Protein AF-A0A1F9Q6K6-F1 (afdb_monomer)

Nearest PDB structures (foldseek):
  8rza-assembly1_A-2  TM=5.550E-01  e=4.243E-01  Pyrococcus furiosus
  2k49-assembly1_A  TM=4.338E-01  e=1.103E+00  Shewanella oneidensis MR-1
  2k8e-assembly1_A  TM=4.716E-01  e=2.163E+00  Escherichia coli K-12

Structure (mmCIF, N/CA/C/O backbone):
data_AF-A0A1F9Q6K6-F1
#
_entry.id   AF-A0A1F9Q6K6-F1
#
loop_
_atom_site.group_PDB
_atom_site.id
_atom_site.type_symbol
_atom_site.label_atom_id
_atom_site.label_alt_id
_atom_site.label_comp_id
_atom_site.label_asym_id
_atom_site.label_entity_id
_atom_site.label_seq_id
_atom_site.pdbx_PDB_ins_code
_atom_site.Cartn_x
_atom_site.Cartn_y
_atom_site.Cartn_z
_atom_site.occupancy
_atom_site.B_iso_or_equiv
_atom_site.auth_seq_id
_atom_site.auth_comp_id
_atom_site.auth_asym_id
_atom_site.auth_atom_id
_atom_site.pdbx_PDB_model_num
ATOM 1 N N . MET A 1 1 ? -15.443 15.482 32.975 1.00 65.19 1 MET A N 1
ATOM 2 C CA . MET A 1 1 ? -16.284 16.588 32.483 1.00 65.19 1 MET A CA 1
ATOM 3 C C . MET A 1 1 ? -17.052 17.136 33.684 1.00 65.19 1 MET A C 1
ATOM 5 O O . MET A 1 1 ? -16.854 16.639 34.794 1.00 65.19 1 MET A O 1
ATOM 9 N N . THR A 1 2 ? -17.786 18.232 33.524 1.00 83.62 2 THR A N 1
ATOM 10 C CA . THR A 1 2 ? -18.683 18.752 34.561 1.00 83.62 2 THR A CA 1
ATOM 11 C C . THR A 1 2 ? -20.062 18.931 33.953 1.00 83.62 2 THR A C 1
ATOM 13 O O . THR A 1 2 ? -20.194 19.310 32.787 1.00 83.62 2 THR A O 1
ATOM 16 N N . VAL A 1 3 ? -21.093 18.637 34.736 1.00 87.25 3 VAL A N 1
ATOM 17 C CA . VAL A 1 3 ? -22.491 18.743 34.333 1.00 87.25 3 VAL A CA 1
ATOM 18 C C . VAL A 1 3 ? -23.090 19.949 35.035 1.00 87.25 3 VAL A C 1
ATOM 20 O O . VAL A 1 3 ? -23.128 20.013 36.263 1.00 87.25 3 VAL A O 1
ATOM 23 N N . ARG A 1 4 ? -23.558 20.923 34.257 1.00 89.06 4 ARG A N 1
ATOM 24 C CA . ARG A 1 4 ? -24.166 22.136 34.802 1.00 89.06 4 ARG A CA 1
ATOM 25 C C . ARG A 1 4 ? -25.640 21.891 35.108 1.00 89.06 4 ARG A C 1
ATOM 27 O O . ARG A 1 4 ? -26.423 21.640 34.196 1.00 89.06 4 ARG A O 1
ATOM 34 N N . ALA A 1 5 ? -26.014 21.997 36.378 1.00 89.50 5 ALA A N 1
ATOM 35 C CA . ALA A 1 5 ? -27.394 21.894 36.839 1.00 89.50 5 ALA A CA 1
ATOM 36 C C . ALA A 1 5 ? -27.909 23.265 37.296 1.00 89.50 5 ALA A C 1
ATOM 38 O O . ALA A 1 5 ? -27.213 24.001 37.998 1.00 89.50 5 ALA A O 1
ATOM 39 N N . ALA A 1 6 ? -29.132 23.609 36.897 1.00 90.56 6 ALA A N 1
ATOM 40 C CA . ALA A 1 6 ? -29.791 24.856 37.269 1.00 90.56 6 ALA A CA 1
ATOM 41 C C . ALA A 1 6 ? -31.000 24.562 38.161 1.00 90.56 6 ALA A C 1
ATOM 43 O O . ALA A 1 6 ? -31.841 23.728 37.833 1.00 90.56 6 ALA A O 1
ATOM 44 N N . CYS A 1 7 ? -31.082 25.251 39.296 1.00 89.94 7 CYS A N 1
ATOM 45 C CA . CYS A 1 7 ? -32.210 25.169 40.212 1.00 89.94 7 CYS A CA 1
ATOM 46 C C . CYS A 1 7 ? -33.236 26.271 39.911 1.00 89.94 7 CYS A C 1
ATOM 48 O O . CYS A 1 7 ? -32.868 27.377 39.515 1.00 89.94 7 CYS A O 1
ATOM 50 N N . ALA A 1 8 ? -34.513 26.014 40.205 1.00 87.88 8 ALA A N 1
ATOM 51 C CA . ALA A 1 8 ? -35.594 26.995 40.078 1.00 87.88 8 ALA A CA 1
ATOM 52 C C . ALA A 1 8 ? -35.382 28.270 40.924 1.00 87.88 8 ALA A C 1
ATOM 54 O O . ALA A 1 8 ? -35.909 29.324 40.587 1.00 87.88 8 ALA A O 1
ATOM 55 N N . CYS A 1 9 ? -34.568 28.212 41.987 1.00 89.19 9 CYS A N 1
ATOM 56 C CA . CYS A 1 9 ? -34.196 29.385 42.789 1.00 89.19 9 CYS A CA 1
ATOM 57 C C . CYS A 1 9 ? -33.113 30.277 42.141 1.00 89.19 9 CYS A C 1
ATOM 59 O O . CYS A 1 9 ? -32.600 31.196 42.785 1.00 89.19 9 CYS A O 1
ATOM 61 N N . GLY A 1 10 ? -32.708 29.978 40.901 1.00 88.31 10 GLY A N 1
ATOM 62 C CA . GLY A 1 10 ? -31.697 30.719 40.142 1.00 88.31 10 GLY A CA 1
ATOM 63 C C . GLY A 1 10 ? -30.245 30.343 40.461 1.00 88.31 10 GLY A C 1
ATOM 64 O O . GLY A 1 10 ? -29.328 30.924 39.887 1.00 88.31 10 GLY A O 1
ATOM 65 N N . ALA A 1 11 ? -30.005 29.383 41.362 1.00 88.81 11 ALA A N 1
ATOM 66 C CA . ALA A 1 11 ? -28.662 28.865 41.621 1.00 88.81 11 ALA A CA 1
ATOM 67 C C . ALA A 1 11 ? -28.224 27.892 40.514 1.00 88.81 11 ALA A C 1
ATOM 69 O O . ALA A 1 11 ? -29.005 27.042 40.085 1.00 88.81 11 ALA A O 1
ATOM 70 N N . THR A 1 12 ? -26.967 27.995 40.081 1.00 91.38 12 THR A N 1
ATOM 71 C CA . THR A 1 12 ? -26.346 27.070 39.124 1.00 91.38 12 THR A CA 1
ATOM 72 C C . THR A 1 12 ? -25.153 26.383 39.773 1.00 91.38 12 THR A C 1
ATOM 74 O O . THR A 1 12 ? -24.391 27.011 40.506 1.00 91.38 12 THR A O 1
ATOM 77 N N . TYR A 1 13 ? -25.019 25.082 39.528 1.00 89.38 13 TYR A N 1
ATOM 78 C CA . TYR A 1 13 ? -23.973 24.244 40.103 1.00 89.38 13 TYR A CA 1
ATOM 79 C C . TYR A 1 13 ? -23.269 23.473 38.991 1.00 89.38 13 TYR A C 1
ATOM 81 O O . TYR A 1 13 ? -23.928 22.844 38.162 1.00 89.38 13 TYR A O 1
ATOM 89 N N . ASP A 1 14 ? -21.938 23.502 38.989 1.00 91.62 14 ASP A N 1
ATOM 90 C CA . ASP A 1 14 ? -21.122 22.643 38.135 1.00 91.62 14 ASP A CA 1
ATOM 91 C C . ASP A 1 14 ? -20.817 21.356 38.918 1.00 91.62 14 ASP A C 1
ATOM 93 O O . ASP A 1 14 ? -19.978 21.325 39.819 1.00 91.62 14 ASP A O 1
ATOM 97 N N . LEU A 1 15 ? -21.573 20.301 38.617 1.00 89.88 15 LEU A N 1
ATOM 98 C CA . LEU A 1 15 ? -21.487 18.998 39.269 1.00 89.88 15 LEU A CA 1
ATOM 99 C C . LEU A 1 15 ? -20.451 18.114 38.568 1.00 89.88 15 LEU A C 1
ATOM 101 O O . LEU A 1 15 ? -20.178 18.266 37.377 1.00 89.88 15 LEU A O 1
ATOM 105 N N . LYS A 1 16 ? -19.886 17.149 39.297 1.00 89.69 16 LYS A N 1
ATOM 106 C CA . LYS A 1 16 ? -19.075 16.083 38.693 1.00 89.69 16 LYS A CA 1
ATOM 107 C C . LYS A 1 16 ? -19.958 15.142 37.868 1.00 89.69 16 LYS A C 1
ATOM 109 O O . LYS A 1 16 ? -21.121 14.934 38.202 1.00 89.69 16 LYS A O 1
ATOM 114 N N . ASP A 1 17 ? -19.371 14.519 36.850 1.00 85.50 17 ASP A N 1
ATOM 115 C CA . ASP A 1 17 ? -20.052 13.569 35.954 1.00 85.50 17 ASP A CA 1
ATOM 116 C C . ASP A 1 17 ? -20.737 12.399 36.678 1.00 85.50 17 ASP A C 1
ATOM 118 O O . ASP A 1 17 ? -21.727 11.871 36.186 1.00 85.50 17 ASP A O 1
ATOM 122 N N . GLU A 1 18 ? -20.243 12.012 37.858 1.00 87.31 18 GLU A N 1
ATOM 123 C CA . GLU A 1 18 ? -20.830 10.952 38.691 1.00 87.31 18 GLU A CA 1
ATOM 124 C C . GLU A 1 18 ? -22.279 11.243 39.113 1.00 87.31 18 GLU A C 1
ATOM 126 O O . GLU A 1 18 ? -23.052 10.314 39.334 1.00 87.31 18 GLU A O 1
ATOM 131 N N . TYR A 1 19 ? -22.661 12.521 39.170 1.00 88.00 19 TYR A N 1
ATOM 132 C CA . TYR A 1 19 ? -24.007 12.957 39.534 1.00 88.00 19 TYR A CA 1
AT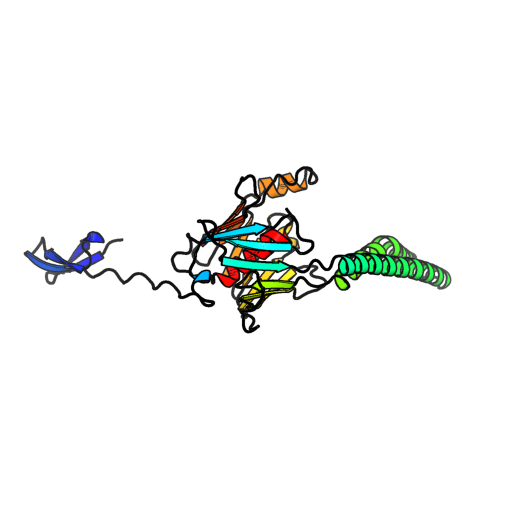OM 133 C C . TYR A 1 19 ? -24.943 13.124 38.335 1.00 88.00 19 TYR A C 1
ATOM 135 O O . TYR A 1 19 ? -26.101 13.488 38.521 1.00 88.00 19 TYR A O 1
ATOM 143 N N . ALA A 1 20 ? -24.477 12.888 37.107 1.00 86.19 20 ALA A N 1
ATOM 144 C CA . ALA A 1 20 ? -25.300 13.043 35.915 1.00 86.19 20 ALA A CA 1
ATOM 145 C C . ALA A 1 20 ? -26.529 12.119 35.949 1.00 86.19 20 ALA A C 1
ATOM 147 O O . ALA A 1 20 ? -26.415 10.930 36.243 1.00 86.19 20 ALA A O 1
ATOM 148 N N . GLY A 1 21 ? -27.711 12.658 35.639 1.00 86.81 21 GLY A N 1
ATOM 149 C CA . GLY A 1 21 ? -28.977 11.918 35.686 1.00 86.81 21 GLY A CA 1
ATOM 150 C C . GLY A 1 21 ? -29.504 11.624 37.097 1.00 86.81 21 GLY A C 1
ATOM 151 O O . GLY A 1 21 ? -30.537 10.971 37.226 1.00 86.81 21 GLY A O 1
ATOM 152 N N . GLN A 1 22 ? -28.829 12.089 38.154 1.00 89.69 22 GLN A N 1
ATOM 153 C CA . GLN A 1 22 ? -29.294 11.939 39.533 1.00 89.69 22 GLN A CA 1
ATOM 154 C C . GLN A 1 22 ? -30.126 13.146 39.984 1.00 89.69 22 GLN A C 1
ATOM 156 O O . GLN A 1 22 ? -29.948 14.273 39.515 1.00 89.69 22 GLN A O 1
ATOM 161 N N . ARG A 1 23 ? -31.020 12.915 40.951 1.00 90.31 23 ARG A N 1
ATOM 162 C CA . ARG A 1 23 ? -31.751 13.976 41.653 1.00 90.31 23 ARG A CA 1
ATOM 163 C C . ARG A 1 23 ? -31.012 14.352 42.927 1.00 90.31 23 ARG A C 1
ATOM 165 O O . ARG A 1 23 ? -30.793 13.507 43.788 1.00 90.31 23 ARG A O 1
ATOM 172 N N . LEU A 1 24 ? -30.659 15.624 43.048 1.00 91.19 24 LEU A N 1
ATOM 173 C CA . LEU A 1 24 ? -29.906 16.174 44.170 1.00 91.19 24 LEU A CA 1
ATOM 174 C C . LEU A 1 24 ? -30.707 17.268 44.870 1.00 91.19 24 LEU A C 1
ATOM 176 O O . LEU A 1 24 ? -31.499 17.965 44.243 1.00 91.19 24 LEU A O 1
ATOM 180 N N . ALA A 1 25 ? -30.486 17.460 46.167 1.00 91.88 25 ALA A N 1
ATOM 181 C CA . ALA A 1 25 ? -31.069 18.586 46.890 1.00 91.88 25 ALA A CA 1
ATOM 182 C C . ALA A 1 25 ? -30.240 19.859 46.657 1.00 91.88 25 ALA A C 1
ATOM 184 O O . ALA A 1 25 ? -29.019 19.850 46.805 1.00 91.88 25 ALA A O 1
ATOM 185 N N . CYS A 1 26 ? -30.902 20.967 46.319 1.00 91.06 26 CYS A N 1
ATOM 186 C CA . CYS A 1 26 ? -30.262 22.271 46.177 1.00 91.06 26 CYS A CA 1
ATOM 187 C C . CYS A 1 26 ? -29.763 22.777 47.543 1.00 91.06 26 CYS A C 1
ATOM 189 O O . CYS A 1 26 ? -30.596 23.037 48.414 1.00 91.06 26 CYS A O 1
ATOM 191 N N . PRO A 1 27 ? -28.455 23.039 47.730 1.00 90.44 27 PRO A N 1
ATOM 192 C CA . PRO A 1 27 ? -27.923 23.550 48.997 1.00 90.44 27 PRO A CA 1
ATOM 193 C C . PRO A 1 27 ? -28.523 24.893 49.440 1.00 90.44 27 PRO A C 1
ATOM 195 O O . PRO A 1 27 ? -28.478 25.228 50.617 1.00 90.44 27 PRO A O 1
ATOM 198 N N . ARG A 1 28 ? -29.066 25.684 48.501 1.00 90.94 28 ARG A N 1
ATOM 199 C CA . ARG A 1 28 ? -29.592 27.030 48.776 1.00 90.94 28 ARG A CA 1
ATOM 200 C C . ARG A 1 28 ? -31.057 27.053 49.214 1.00 90.94 28 ARG A C 1
ATOM 202 O O . ARG A 1 28 ? -31.435 27.922 49.986 1.00 90.94 28 ARG A O 1
ATOM 209 N N . CYS A 1 29 ? -31.894 26.166 48.677 1.00 91.44 29 CYS A N 1
ATOM 210 C CA . CYS A 1 29 ? -33.349 26.208 48.902 1.00 91.44 29 CYS A CA 1
ATOM 211 C C . CYS A 1 29 ? -33.972 24.848 49.243 1.00 91.44 29 CYS A C 1
ATOM 213 O O . CYS A 1 29 ? -35.182 24.763 49.410 1.00 91.44 29 CYS A O 1
ATOM 215 N N . GLY A 1 30 ? -33.176 23.777 49.298 1.00 88.81 30 GLY A N 1
ATOM 216 C CA . GLY A 1 30 ? -33.634 22.416 49.589 1.00 88.81 30 GLY A CA 1
ATOM 217 C C . GLY A 1 30 ? -34.424 21.735 48.466 1.00 88.81 30 GLY A C 1
ATOM 218 O O . GLY A 1 30 ? -34.641 20.530 48.534 1.00 88.81 30 GLY A O 1
ATOM 219 N N . ALA A 1 31 ? -34.830 22.462 47.418 1.00 89.44 31 ALA A N 1
ATOM 220 C CA . ALA A 1 31 ? -35.593 21.898 46.307 1.00 89.44 31 ALA A CA 1
ATOM 221 C C . ALA A 1 31 ? -34.792 20.843 45.525 1.00 89.44 31 ALA A C 1
ATOM 223 O O . ALA A 1 31 ? -33.574 20.963 45.371 1.00 89.44 31 ALA A O 1
ATOM 224 N N . ALA A 1 32 ? -35.486 19.835 44.993 1.00 89.56 32 ALA A N 1
ATOM 225 C CA . ALA A 1 32 ? -34.880 18.814 44.146 1.00 89.56 32 ALA A CA 1
ATOM 226 C C . ALA A 1 32 ? -34.438 19.413 42.798 1.00 89.56 32 ALA A C 1
ATOM 228 O O . ALA A 1 32 ? -35.212 20.081 42.114 1.00 89.56 32 ALA A O 1
ATOM 229 N N . VAL A 1 33 ? -33.188 19.160 42.422 1.00 90.50 33 VAL A N 1
ATOM 230 C CA . VAL A 1 33 ? -32.568 19.547 41.155 1.00 90.50 33 VAL A CA 1
ATOM 231 C C . VAL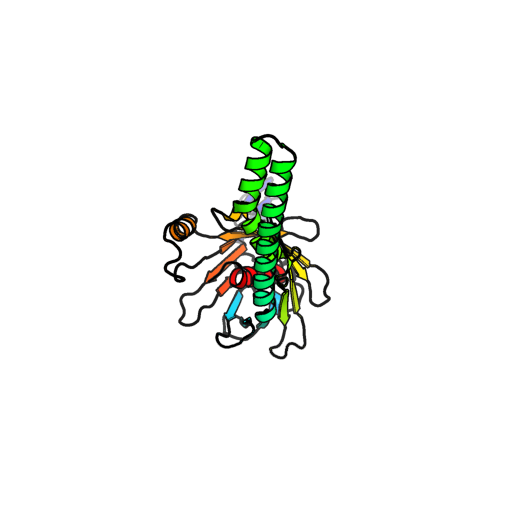 A 1 33 ? -32.150 18.275 40.442 1.00 90.50 33 VAL A C 1
ATOM 233 O O . VAL A 1 33 ? -31.431 17.447 41.000 1.00 90.50 33 VAL A O 1
ATOM 236 N N . GLU A 1 34 ? -32.605 18.112 39.209 1.00 89.19 34 GLU A N 1
ATOM 237 C CA . GLU A 1 34 ? -32.228 16.983 38.369 1.00 89.19 34 GLU A CA 1
ATOM 238 C C . GLU A 1 34 ? -30.977 17.364 37.578 1.00 89.19 34 GLU A C 1
ATOM 240 O O . GLU A 1 34 ? -30.967 18.337 36.820 1.00 89.19 34 GLU A O 1
ATOM 245 N N . ALA A 1 35 ? -29.887 16.638 37.810 1.00 89.62 35 ALA A N 1
ATOM 246 C CA . ALA A 1 35 ? -28.672 16.831 37.044 1.00 89.62 35 ALA A CA 1
ATOM 247 C C . ALA A 1 35 ? -28.894 16.288 35.623 1.00 89.62 35 ALA A C 1
ATOM 249 O O . ALA A 1 35 ? -29.354 15.150 35.480 1.00 89.62 35 ALA A O 1
ATOM 250 N N . PRO A 1 36 ? -28.558 17.051 34.567 1.00 87.44 36 PRO A N 1
ATOM 251 C CA . PRO A 1 36 ? -28.693 16.557 33.206 1.00 87.44 36 PRO A CA 1
ATOM 252 C C . PRO A 1 36 ? -27.943 15.231 33.029 1.00 87.44 36 PRO A C 1
ATOM 254 O O . PRO A 1 36 ? -26.832 15.058 33.533 1.00 87.44 36 PRO A O 1
ATOM 257 N N . ALA A 1 37 ? -28.554 14.278 32.325 1.00 85.06 37 ALA A N 1
ATOM 258 C CA . ALA A 1 37 ? -27.864 13.050 31.956 1.00 85.06 37 ALA A CA 1
ATOM 259 C C . ALA A 1 37 ? -26.693 13.377 31.019 1.00 85.06 37 ALA A C 1
ATOM 261 O O . ALA A 1 37 ? -26.775 14.301 30.202 1.00 85.06 37 ALA A O 1
ATOM 262 N N . LEU A 1 38 ? -25.606 12.608 31.118 1.00 83.38 38 LEU A N 1
ATOM 263 C CA . LEU A 1 38 ? -24.540 12.702 30.127 1.00 83.38 38 LEU A CA 1
ATOM 264 C C . LEU A 1 38 ? -25.116 12.359 28.747 1.00 83.38 38 LEU A C 1
ATOM 266 O O . LEU A 1 38 ? -25.947 11.450 28.643 1.00 83.38 38 LEU A O 1
ATOM 270 N N . PRO A 1 39 ? -24.677 13.051 27.682 1.00 81.12 39 PRO A N 1
ATOM 271 C CA . PRO A 1 39 ? -25.025 12.628 26.339 1.00 81.12 39 PRO A CA 1
ATOM 272 C C . PRO A 1 39 ? -24.567 11.174 26.151 1.00 81.12 39 PRO A C 1
ATOM 274 O O . PRO A 1 39 ? -23.483 10.812 26.629 1.00 81.12 39 PRO A O 1
ATOM 277 N N . PRO A 1 40 ? -25.368 10.326 25.479 1.00 79.94 40 PRO A N 1
ATOM 278 C CA . PRO A 1 40 ? -24.969 8.952 25.223 1.00 79.94 40 PRO A CA 1
ATOM 279 C C . PRO A 1 40 ? -23.626 8.942 24.480 1.00 79.94 40 PRO A C 1
ATOM 281 O O . PRO A 1 40 ? -23.374 9.834 23.658 1.00 79.94 40 PRO A O 1
ATOM 284 N N . PRO A 1 41 ? -22.749 7.959 24.754 1.00 78.31 41 PRO A N 1
ATOM 285 C CA . PRO A 1 41 ? -21.492 7.856 24.037 1.00 78.31 41 PRO A CA 1
ATOM 286 C C . PRO A 1 41 ? -21.779 7.768 22.533 1.00 78.31 41 PRO A C 1
ATOM 288 O O . PRO A 1 41 ? -22.762 7.135 22.131 1.00 78.31 41 PRO A O 1
ATOM 291 N N . PRO A 1 42 ? -20.954 8.407 21.686 1.00 83.31 42 PRO A N 1
ATOM 292 C CA . PRO A 1 42 ? -21.156 8.348 20.250 1.00 83.31 42 PRO A CA 1
ATOM 293 C C . PRO A 1 42 ? -21.173 6.882 19.793 1.00 83.31 42 PRO A C 1
ATOM 295 O O . PRO A 1 42 ? -20.352 6.088 20.266 1.00 83.31 42 PRO A O 1
ATOM 298 N N . PRO A 1 43 ? -22.094 6.505 18.889 1.00 85.19 43 PRO A N 1
ATOM 299 C CA . PRO A 1 43 ? -22.225 5.121 18.466 1.00 85.19 43 PRO A CA 1
ATOM 300 C C . PRO A 1 43 ? -20.939 4.648 17.783 1.00 85.19 43 PRO A C 1
ATOM 302 O O . PRO A 1 43 ? -20.359 5.353 16.950 1.00 85.19 43 PRO A O 1
ATOM 305 N N . VAL A 1 44 ? -20.507 3.432 18.124 1.00 86.69 44 VAL A N 1
ATOM 306 C CA . VAL A 1 44 ? -19.405 2.761 17.429 1.00 86.69 44 VAL A CA 1
ATOM 307 C C . VAL A 1 44 ? -19.851 2.478 16.000 1.00 86.69 44 VAL A C 1
ATOM 309 O O . VAL A 1 44 ? -20.925 1.914 15.777 1.00 86.69 44 VAL A O 1
ATOM 312 N N . ARG A 1 45 ? -19.039 2.870 15.014 1.00 88.19 4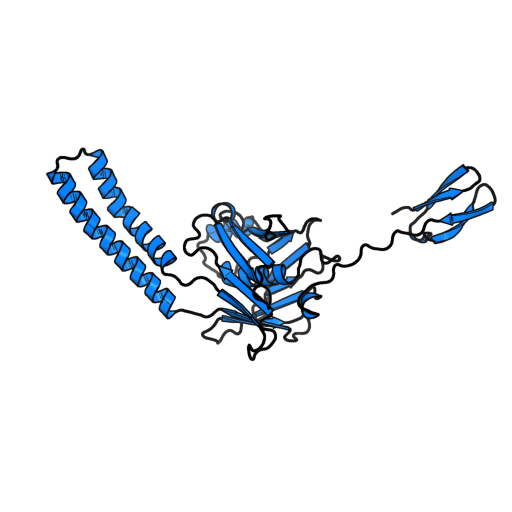5 ARG A N 1
ATOM 313 C CA . ARG A 1 45 ? -19.380 2.631 13.610 1.00 88.19 45 ARG A CA 1
ATOM 314 C C . ARG A 1 45 ? -19.352 1.139 13.307 1.00 88.19 45 ARG A C 1
ATOM 316 O O . ARG A 1 45 ? -18.325 0.482 13.502 1.00 88.19 45 ARG A O 1
ATOM 323 N N . GLN A 1 46 ? -20.464 0.632 12.781 1.00 88.44 46 GLN A N 1
ATOM 324 C CA . GLN A 1 46 ? -20.523 -0.723 12.245 1.00 88.44 46 GLN A CA 1
ATOM 325 C C . GLN A 1 46 ? -19.509 -0.878 11.112 1.00 88.44 46 GLN A C 1
ATOM 327 O O . GLN A 1 46 ? -19.291 0.045 10.325 1.00 88.44 46 GLN A O 1
ATOM 332 N N . GLN A 1 47 ? -18.853 -2.033 11.085 1.00 90.69 47 GLN A N 1
ATOM 333 C CA . GLN A 1 47 ? -17.838 -2.352 10.093 1.00 90.69 47 GLN A CA 1
ATOM 334 C C . GLN A 1 47 ? -18.444 -3.293 9.061 1.00 90.69 47 GLN A C 1
ATOM 336 O O . GLN A 1 47 ? -19.074 -4.292 9.399 1.00 90.69 47 GLN A O 1
ATOM 341 N N . GLU A 1 48 ? -18.248 -2.973 7.790 1.00 86.81 48 GLU A N 1
ATOM 342 C CA . GLU A 1 48 ? -18.677 -3.835 6.696 1.00 86.81 48 GLU A CA 1
ATOM 343 C C . GLU A 1 48 ? -17.676 -4.982 6.467 1.00 86.81 48 GLU A C 1
ATOM 345 O O . GLU A 1 48 ? -16.488 -4.874 6.774 1.00 86.81 48 GLU A O 1
ATOM 350 N N . GLY A 1 49 ? -18.143 -6.085 5.871 1.00 80.56 49 GLY A N 1
ATOM 351 C CA . GLY A 1 49 ? -17.322 -7.271 5.573 1.00 80.56 49 GLY A CA 1
ATOM 352 C C . GLY A 1 49 ? -17.391 -8.392 6.625 1.00 80.56 49 GLY A C 1
ATOM 353 O O . GLY A 1 49 ? -16.685 -9.399 6.502 1.00 80.56 49 GLY A O 1
ATOM 354 N N . GLY A 1 50 ? -18.253 -8.237 7.634 1.00 86.00 50 GLY A N 1
ATOM 355 C CA . GLY A 1 50 ? -18.573 -9.250 8.643 1.00 86.00 50 GLY A CA 1
ATOM 356 C C . GLY A 1 50 ? -17.744 -9.153 9.928 1.00 86.00 50 GLY A C 1
ATOM 357 O O . GLY A 1 50 ? -16.851 -8.318 10.056 1.00 86.00 50 GLY A O 1
ATOM 358 N N . ALA A 1 51 ? -18.009 -10.066 10.867 1.00 88.38 51 ALA A N 1
ATOM 359 C CA . ALA A 1 51 ? -17.475 -10.048 12.238 1.00 88.38 51 ALA A CA 1
ATOM 360 C C . ALA A 1 51 ? -15.934 -10.060 12.345 1.00 88.38 51 ALA A C 1
ATOM 362 O O . ALA A 1 51 ? -15.363 -9.715 13.379 1.00 88.38 51 ALA A O 1
ATOM 363 N N . VAL A 1 52 ? -15.223 -10.451 11.284 1.00 90.62 52 VAL A N 1
ATOM 364 C CA . VAL A 1 52 ? -13.753 -10.385 11.238 1.00 90.62 52 VAL A CA 1
ATOM 365 C C . VAL A 1 52 ? -13.261 -8.935 11.306 1.00 90.62 52 VAL A C 1
ATOM 367 O O . VAL A 1 52 ? -12.271 -8.660 11.978 1.00 90.62 52 VAL A O 1
ATOM 370 N N . PHE A 1 53 ? -13.976 -8.003 10.674 1.00 92.56 53 PHE A N 1
ATOM 371 C CA . PHE A 1 53 ? -13.617 -6.584 10.626 1.00 92.56 53 PHE A CA 1
ATOM 372 C C . PHE A 1 53 ? -14.154 -5.775 11.802 1.00 92.56 53 PHE A C 1
ATOM 374 O O . PHE A 1 53 ? -13.908 -4.582 11.878 1.00 92.56 53 PHE A O 1
ATOM 381 N N . GLU A 1 54 ? -14.847 -6.397 12.750 1.00 90.75 54 GLU A N 1
ATOM 382 C CA . GLU A 1 54 ? -15.184 -5.755 14.024 1.00 90.75 54 GLU A CA 1
ATOM 383 C C . GLU A 1 54 ? -14.035 -5.839 15.036 1.00 90.75 54 GLU A C 1
ATOM 385 O O . GLU A 1 54 ? -14.107 -5.257 16.115 1.00 90.75 54 GLU A O 1
ATOM 390 N N . ARG A 1 55 ? -12.962 -6.553 14.692 1.00 91.50 55 ARG A N 1
ATOM 391 C CA . ARG A 1 55 ? -11.770 -6.691 15.521 1.00 91.50 55 ARG A CA 1
ATOM 392 C C . ARG A 1 55 ? -10.833 -5.498 15.358 1.00 91.50 55 ARG A C 1
ATOM 394 O O . ARG A 1 55 ? -10.779 -4.851 14.310 1.00 91.50 55 ARG A O 1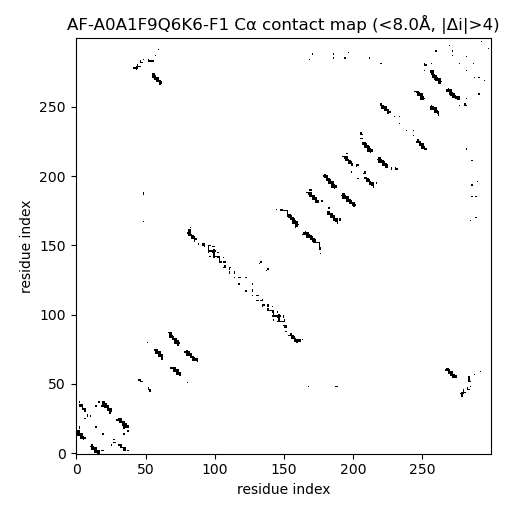
ATOM 401 N N . ASP A 1 56 ? -10.041 -5.273 16.397 1.00 92.38 56 ASP A N 1
ATOM 402 C CA . ASP A 1 56 ? -9.044 -4.204 16.435 1.00 92.38 56 ASP A CA 1
ATOM 403 C C . ASP A 1 56 ? -7.613 -4.722 16.255 1.00 92.38 56 ASP A C 1
ATOM 405 O O . ASP A 1 56 ? -6.720 -3.945 15.934 1.00 92.38 56 ASP A O 1
ATOM 409 N N . LEU A 1 57 ? -7.396 -6.031 16.404 1.00 92.50 57 LEU A N 1
ATOM 410 C CA . LEU A 1 57 ? -6.080 -6.658 16.350 1.00 92.50 57 LEU A CA 1
ATOM 411 C C . LEU A 1 57 ? -5.996 -7.662 15.199 1.00 92.50 57 LEU A C 1
ATOM 413 O O . LEU A 1 57 ? -6.785 -8.605 15.135 1.00 92.50 57 LEU A O 1
ATOM 417 N N . PHE A 1 58 ? -4.997 -7.486 14.334 1.00 92.69 58 PHE A N 1
ATOM 418 C CA . PHE A 1 58 ? -4.675 -8.415 13.252 1.00 92.69 58 PHE A CA 1
ATOM 419 C C . PHE A 1 58 ? -3.186 -8.751 13.281 1.00 92.69 58 PHE A C 1
ATOM 421 O O . PHE A 1 58 ? -2.330 -7.868 13.201 1.00 92.69 58 PHE A O 1
ATOM 428 N N . LEU A 1 59 ? -2.872 -10.037 13.367 1.00 90.31 59 LEU A N 1
ATOM 429 C CA . LEU A 1 59 ? -1.512 -10.557 13.320 1.00 90.31 59 LEU A CA 1
ATOM 430 C C . LEU A 1 59 ? -1.242 -11.116 11.928 1.00 90.31 59 LEU A C 1
ATOM 432 O O . LEU A 1 59 ? -1.946 -12.005 11.471 1.00 90.31 59 LEU A O 1
ATOM 436 N N . LEU A 1 60 ? -0.240 -10.583 11.237 1.00 88.88 60 LEU A N 1
ATOM 437 C CA . LEU A 1 60 ? 0.172 -11.047 9.918 1.00 88.88 60 LEU A CA 1
ATOM 438 C C . LEU A 1 60 ? 1.359 -11.997 10.098 1.00 88.88 60 LEU A C 1
ATOM 440 O O . LEU A 1 60 ? 2.444 -11.566 10.503 1.00 88.88 60 LEU A O 1
ATOM 444 N N . ASP A 1 61 ? 1.135 -13.279 9.803 1.00 81.31 61 ASP A N 1
ATOM 445 C CA . ASP A 1 61 ? 2.142 -14.342 9.854 1.00 81.31 61 ASP A CA 1
ATOM 446 C C . ASP A 1 61 ? 2.426 -14.869 8.436 1.00 81.31 61 ASP A C 1
ATOM 448 O O . ASP A 1 61 ? 1.501 -15.161 7.668 1.00 81.31 61 ASP A O 1
ATOM 452 N N . GLN A 1 62 ? 3.704 -14.973 8.063 1.00 70.44 62 GLN A N 1
ATOM 453 C CA . GLN A 1 62 ? 4.113 -15.451 6.741 1.00 70.44 62 GLN A CA 1
ATOM 454 C C . GLN A 1 62 ? 4.461 -16.939 6.801 1.00 70.44 62 GLN A C 1
ATOM 456 O O . GLN A 1 62 ? 5.342 -17.360 7.550 1.00 70.44 62 GLN A O 1
ATOM 461 N N . ARG A 1 63 ? 3.860 -17.744 5.918 1.00 64.31 63 ARG A N 1
ATOM 462 C CA . ARG A 1 63 ? 4.275 -19.142 5.742 1.00 64.31 63 ARG A CA 1
ATOM 463 C C . ARG A 1 63 ? 5.591 -19.172 4.947 1.00 64.31 63 ARG A C 1
ATOM 465 O O . ARG A 1 63 ? 5.595 -19.022 3.730 1.00 64.31 63 ARG A O 1
ATOM 472 N N . HIS A 1 64 ? 6.713 -19.362 5.642 1.00 51.12 64 HIS A N 1
ATOM 473 C CA . HIS A 1 64 ? 8.091 -19.235 5.131 1.00 51.12 64 HIS A CA 1
ATOM 474 C C . HIS A 1 64 ? 8.528 -20.230 4.025 1.00 51.12 64 HIS A C 1
ATOM 476 O O . HIS A 1 64 ? 9.672 -20.165 3.585 1.00 51.12 64 HIS A O 1
ATOM 482 N N . L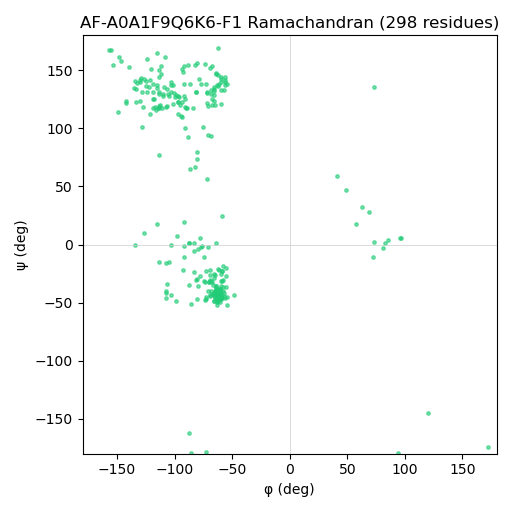EU A 1 65 ? 7.663 -21.141 3.559 1.00 49.03 65 LEU A N 1
ATOM 483 C CA . LEU A 1 65 ? 8.053 -22.279 2.704 1.00 49.03 65 LEU A CA 1
ATOM 484 C C . LEU A 1 65 ? 7.264 -22.411 1.387 1.00 49.03 65 LEU A C 1
ATOM 486 O O . LEU A 1 65 ? 7.390 -23.423 0.703 1.00 49.03 65 LEU A O 1
ATOM 490 N N . ALA A 1 66 ? 6.448 -21.424 1.007 1.00 52.00 66 ALA A N 1
ATOM 491 C CA . ALA A 1 66 ? 5.666 -21.481 -0.231 1.00 52.00 66 ALA A CA 1
ATOM 492 C C . ALA A 1 66 ? 6.278 -20.611 -1.345 1.00 52.00 66 ALA A C 1
ATOM 494 O O . ALA A 1 66 ? 6.731 -19.497 -1.097 1.00 52.00 66 ALA A O 1
ATOM 495 N N . VAL A 1 67 ? 6.265 -21.129 -2.583 1.00 52.84 67 VAL A N 1
ATOM 496 C CA . VAL A 1 67 ? 6.672 -20.392 -3.799 1.00 52.84 67 VAL A CA 1
ATOM 497 C C . VAL A 1 67 ? 5.828 -19.126 -3.970 1.00 52.84 67 VAL A C 1
ATOM 499 O O . VAL A 1 67 ? 6.359 -18.087 -4.349 1.00 52.84 67 VAL A O 1
ATOM 502 N N . ASP A 1 68 ? 4.541 -19.197 -3.624 1.00 59.84 68 ASP A N 1
ATOM 503 C CA . ASP A 1 68 ? 3.679 -18.031 -3.449 1.00 59.84 68 ASP A CA 1
ATOM 504 C C . ASP A 1 68 ? 3.790 -17.487 -2.026 1.00 59.84 68 ASP A C 1
ATOM 506 O O . ASP A 1 68 ? 3.766 -18.243 -1.053 1.00 59.84 68 ASP A O 1
ATOM 510 N N . GLU A 1 69 ? 3.847 -16.162 -1.891 1.00 63.75 69 GLU A N 1
ATOM 511 C CA . GLU A 1 69 ? 3.815 -15.508 -0.584 1.00 63.75 69 GLU A CA 1
ATOM 512 C C . GLU A 1 69 ? 2.395 -15.652 -0.009 1.00 63.75 69 GLU A C 1
ATOM 514 O O . GLU A 1 69 ? 1.483 -14.883 -0.335 1.00 63.75 69 GLU A O 1
ATOM 519 N N . LYS A 1 70 ? 2.202 -16.701 0.800 1.00 77.69 70 LYS A N 1
ATOM 520 C CA . LYS A 1 70 ? 0.967 -16.976 1.538 1.00 77.69 70 LYS A CA 1
ATOM 521 C C . LYS A 1 70 ? 1.093 -16.438 2.959 1.00 77.69 70 LYS A C 1
ATOM 523 O O . LYS A 1 70 ? 2.019 -16.799 3.691 1.00 77.69 70 LYS A O 1
ATOM 528 N N . TYR A 1 71 ? 0.122 -15.628 3.349 1.00 78.69 71 TYR A N 1
ATOM 529 C CA . TYR A 1 71 ? 0.018 -15.051 4.679 1.00 78.69 71 TYR A CA 1
ATOM 530 C C . TYR A 1 71 ? -1.223 -15.593 5.361 1.00 78.69 71 TYR A C 1
ATOM 532 O O . TYR A 1 71 ? -2.304 -15.605 4.770 1.00 78.69 71 TYR A O 1
ATOM 540 N N . SER A 1 72 ? -1.077 -15.997 6.613 1.00 87.81 72 SER A N 1
ATOM 541 C CA . SER A 1 72 ? -2.218 -16.203 7.492 1.00 87.81 72 SER A CA 1
ATOM 542 C C . SER A 1 72 ? -2.357 -14.990 8.393 1.00 87.81 72 SER A C 1
ATOM 544 O O . SER A 1 72 ? -1.404 -14.592 9.060 1.00 87.81 72 SER A O 1
ATOM 546 N N . ILE A 1 73 ? -3.549 -14.413 8.404 1.00 90.50 73 ILE A N 1
ATOM 547 C CA . ILE A 1 73 ? -3.923 -13.341 9.313 1.00 90.50 73 ILE A CA 1
ATOM 548 C C . ILE A 1 73 ? -4.623 -13.999 10.495 1.00 90.50 73 ILE A C 1
ATOM 550 O O . ILE A 1 73 ? -5.633 -14.679 10.305 1.00 90.50 73 ILE A O 1
ATOM 554 N N . THR A 1 74 ? -4.079 -13.831 11.691 1.00 90.62 74 THR A N 1
ATOM 555 C CA . THR A 1 74 ? -4.598 -14.416 12.928 1.00 90.62 74 THR A CA 1
ATOM 556 C C . THR A 1 74 ? -5.081 -13.345 13.899 1.00 90.62 74 THR A C 1
ATOM 558 O O . THR A 1 74 ? -4.791 -12.155 13.741 1.00 90.62 74 THR A O 1
ATOM 561 N N . ASP A 1 75 ? -5.846 -13.764 14.902 1.00 88.62 75 ASP A N 1
ATOM 562 C CA . ASP A 1 75 ? -6.142 -12.942 16.072 1.00 88.62 75 ASP A CA 1
ATOM 563 C C . ASP A 1 75 ? -5.054 -13.067 17.154 1.00 88.62 75 ASP A C 1
ATOM 565 O O . ASP A 1 75 ? -4.059 -13.780 16.990 1.00 88.62 75 ASP A O 1
ATOM 569 N N . GLY A 1 76 ? -5.248 -12.348 18.266 1.00 82.94 76 GLY A N 1
ATOM 570 C CA . GLY A 1 76 ? -4.339 -12.347 19.417 1.00 82.94 76 GLY A CA 1
ATOM 571 C C . GLY A 1 76 ? -4.162 -13.707 20.099 1.00 82.94 76 GLY A C 1
ATOM 572 O O . GLY A 1 76 ? -3.138 -13.917 20.744 1.00 82.94 76 GLY A O 1
ATOM 573 N N . GLU A 1 77 ? -5.118 -14.621 19.929 1.00 84.12 77 GLU A N 1
ATOM 574 C CA . GLU A 1 77 ? -5.103 -15.975 20.493 1.00 84.12 77 GLU A CA 1
ATOM 575 C C . GLU A 1 77 ? -4.476 -16.995 19.525 1.00 84.12 77 GLU A C 1
ATOM 577 O O . GLU A 1 77 ? -4.135 -18.108 19.918 1.00 84.12 77 GLU A O 1
ATOM 582 N N . GLY A 1 78 ? -4.249 -16.597 18.268 1.00 81.62 78 GLY A N 1
ATOM 583 C CA . GLY A 1 78 ? -3.630 -17.413 17.227 1.00 81.62 78 GLY A CA 1
ATOM 584 C C . GLY A 1 78 ? -4.622 -18.106 16.292 1.00 81.62 78 GLY A C 1
ATOM 585 O O . GLY A 1 78 ? -4.188 -18.868 15.428 1.00 81.62 78 GLY A O 1
ATOM 586 N N . ALA A 1 79 ? -5.925 -17.837 16.403 1.00 87.31 79 ALA A N 1
ATOM 587 C CA . ALA A 1 79 ? -6.921 -18.387 15.493 1.00 87.31 79 ALA A CA 1
ATOM 588 C C . ALA A 1 79 ? -6.829 -17.719 14.113 1.00 87.31 79 ALA A C 1
ATOM 590 O O . ALA A 1 79 ? -6.666 -16.503 13.996 1.00 87.31 79 ALA A O 1
ATOM 591 N N . HIS A 1 80 ? -6.934 -18.514 13.046 1.00 89.38 80 HIS A N 1
ATOM 592 C CA . HIS A 1 80 ? -6.888 -18.015 11.673 1.00 89.38 80 HIS A CA 1
ATOM 593 C C . HIS A 1 80 ? -8.169 -17.256 11.314 1.00 89.38 80 HIS A C 1
ATOM 595 O O . HIS A 1 80 ? -9.264 -17.811 11.363 1.00 89.38 80 HIS A O 1
ATOM 601 N N . LEU A 1 81 ? -8.014 -15.990 10.921 1.00 91.75 81 LEU A N 1
ATOM 602 C CA . LEU A 1 81 ? -9.104 -15.109 10.510 1.00 91.75 81 LEU A CA 1
ATOM 603 C C . LEU A 1 81 ? -9.238 -15.030 8.990 1.00 91.75 81 LEU A C 1
ATOM 605 O O . LEU A 1 81 ? -10.346 -15.103 8.470 1.00 91.75 81 LEU A O 1
ATOM 609 N N . LEU A 1 82 ? -8.120 -14.806 8.291 1.00 93.06 82 LEU A N 1
ATOM 610 C CA . LEU A 1 82 ? -8.077 -14.562 6.846 1.00 93.06 82 LEU A CA 1
ATOM 611 C C . LEU A 1 82 ? -6.771 -15.094 6.249 1.00 93.06 82 LEU A C 1
ATOM 613 O O . LEU A 1 82 ? -5.771 -15.258 6.950 1.00 93.06 82 LEU A O 1
ATOM 617 N N . PHE A 1 83 ? -6.753 -15.289 4.934 1.00 91.75 83 PHE A N 1
ATOM 618 C CA . PHE A 1 83 ? -5.580 -15.759 4.199 1.00 91.75 83 PHE A CA 1
ATOM 619 C C . PHE A 1 83 ? -5.281 -14.811 3.047 1.00 91.75 83 PHE A C 1
ATOM 621 O O . PHE A 1 83 ? -6.113 -14.645 2.164 1.00 91.75 83 PHE A O 1
ATOM 628 N N . ALA A 1 84 ? -4.109 -14.178 3.032 1.00 90.50 84 ALA A N 1
ATOM 629 C CA . ALA A 1 84 ? -3.706 -13.322 1.921 1.00 90.50 84 ALA A CA 1
ATOM 630 C C . ALA A 1 84 ? -2.733 -14.057 0.999 1.00 90.50 84 ALA A C 1
ATOM 632 O O . ALA A 1 84 ? -1.799 -14.724 1.446 1.00 90.50 84 ALA A O 1
ATOM 633 N N . GLU A 1 85 ? -2.939 -13.907 -0.301 1.00 89.62 85 GLU A N 1
ATOM 634 C CA . GLU A 1 85 ? -2.079 -14.463 -1.329 1.00 89.62 85 GLU A CA 1
ATOM 635 C C . GLU A 1 85 ? -1.543 -13.364 -2.231 1.00 89.62 85 GLU A C 1
ATOM 637 O O . GLU A 1 85 ? -2.280 -12.506 -2.729 1.00 89.62 85 GLU A O 1
ATOM 642 N N . ARG A 1 86 ? -0.245 -13.462 -2.507 1.00 85.94 86 ARG A N 1
ATOM 643 C CA . ARG A 1 86 ? 0.404 -12.722 -3.574 1.00 85.94 86 ARG A CA 1
ATOM 644 C C . ARG A 1 86 ? 1.047 -13.716 -4.549 1.00 85.94 86 ARG A C 1
ATOM 646 O O . ARG A 1 86 ? 2.052 -14.332 -4.191 1.00 85.94 86 ARG A O 1
ATOM 653 N N . PRO A 1 87 ? 0.544 -13.831 -5.792 1.00 81.44 87 PRO A N 1
ATOM 654 C CA . PRO A 1 87 ? 1.102 -14.756 -6.764 1.00 81.44 87 PRO A CA 1
ATOM 655 C C . PRO A 1 87 ? 2.534 -14.345 -7.110 1.00 81.44 87 PRO A C 1
ATOM 657 O O . PRO A 1 87 ? 2.793 -13.240 -7.619 1.00 81.44 87 PRO A O 1
ATOM 660 N N . ALA A 1 88 ? 3.480 -15.242 -6.855 1.00 70.88 88 ALA A N 1
ATOM 661 C CA . ALA A 1 88 ? 4.877 -15.030 -7.175 1.00 70.88 88 ALA A CA 1
ATOM 662 C C . ALA A 1 88 ? 5.090 -15.318 -8.663 1.00 70.88 88 ALA A C 1
ATOM 664 O O . ALA A 1 88 ? 5.572 -16.366 -9.076 1.00 70.88 88 ALA A O 1
ATOM 665 N N . ARG A 1 89 ? 4.741 -14.346 -9.513 1.00 81.50 89 ARG A N 1
ATOM 666 C CA . ARG A 1 89 ? 5.000 -14.388 -10.963 1.00 81.50 89 ARG A CA 1
ATOM 667 C C . ARG A 1 89 ? 6.498 -14.204 -11.269 1.00 81.50 89 ARG A C 1
ATOM 669 O O . ARG A 1 89 ? 6.884 -13.252 -11.946 1.00 81.50 89 ARG A O 1
ATOM 676 N N . ALA A 1 90 ? 7.350 -15.057 -10.698 1.00 81.12 90 ALA A N 1
ATOM 677 C CA . ALA A 1 90 ? 8.807 -14.943 -10.718 1.00 81.12 90 ALA A CA 1
ATOM 678 C C . ALA A 1 90 ? 9.372 -15.023 -12.142 1.00 81.12 90 ALA A C 1
ATOM 680 O O . ALA A 1 90 ? 10.186 -14.186 -12.521 1.00 81.12 90 ALA A O 1
ATOM 681 N N . THR A 1 91 ? 8.859 -15.944 -12.960 1.00 85.44 91 THR A N 1
ATOM 682 C CA . THR A 1 91 ? 9.216 -16.076 -14.381 1.00 85.44 91 THR A CA 1
ATOM 683 C C . THR A 1 91 ? 8.898 -14.806 -15.170 1.00 85.44 91 THR A C 1
ATOM 685 O O . THR A 1 91 ? 9.751 -14.292 -15.885 1.00 85.44 91 THR A O 1
ATOM 688 N N . LEU A 1 92 ? 7.707 -14.231 -14.979 1.00 86.81 92 LEU A N 1
ATOM 689 C CA . LEU A 1 92 ? 7.312 -12.980 -15.635 1.00 86.81 92 LEU A CA 1
ATOM 690 C C . LEU A 1 92 ? 8.148 -11.784 -15.161 1.00 86.81 92 LEU A C 1
ATOM 692 O O . LEU A 1 92 ? 8.453 -10.902 -15.958 1.00 86.81 92 LEU A O 1
ATOM 696 N N . LYS A 1 93 ? 8.553 -11.749 -13.885 1.00 87.62 93 LYS A N 1
ATOM 697 C CA . LYS A 1 93 ? 9.494 -10.732 -13.387 1.00 87.62 93 LYS A CA 1
ATOM 698 C C . LYS A 1 93 ? 10.874 -10.882 -14.032 1.00 87.62 93 LYS A C 1
ATOM 700 O O . LYS A 1 93 ? 11.445 -9.880 -14.448 1.00 87.62 93 LYS A O 1
ATOM 705 N N . ALA A 1 94 ? 11.393 -12.105 -14.145 1.00 90.19 94 ALA A N 1
ATOM 706 C CA . ALA A 1 94 ? 12.667 -12.366 -14.812 1.00 90.19 94 ALA A CA 1
ATOM 707 C C . ALA A 1 94 ? 12.611 -11.966 -16.296 1.00 90.19 94 ALA A C 1
ATOM 709 O O . ALA A 1 94 ? 13.484 -11.242 -16.771 1.00 90.19 94 ALA A O 1
ATOM 710 N N . LEU A 1 95 ? 11.535 -12.334 -16.999 1.00 93.94 95 LEU A N 1
ATOM 711 C CA . LEU A 1 95 ? 11.313 -11.944 -18.391 1.00 93.94 95 LEU A CA 1
ATOM 712 C C . LEU A 1 95 ? 11.222 -10.420 -18.557 1.00 93.94 95 LEU A C 1
ATOM 714 O O . LEU A 1 95 ? 11.767 -9.877 -19.512 1.00 93.94 95 LEU A O 1
ATOM 718 N N . ALA A 1 96 ? 10.591 -9.715 -17.614 1.00 93.75 96 ALA A N 1
ATOM 719 C CA . ALA A 1 96 ? 10.544 -8.256 -17.623 1.00 93.75 96 ALA A CA 1
ATOM 720 C C . ALA A 1 96 ? 11.939 -7.621 -17.483 1.00 93.75 96 ALA A C 1
ATOM 722 O O . ALA A 1 96 ? 12.229 -6.642 -18.168 1.00 93.75 96 ALA A O 1
ATOM 723 N N . ILE A 1 97 ? 12.818 -8.188 -16.645 1.00 94.50 97 ILE A N 1
ATOM 724 C CA . ILE A 1 97 ? 14.215 -7.736 -16.520 1.00 94.50 97 ILE A CA 1
ATOM 725 C C . ILE A 1 97 ? 14.960 -7.948 -17.841 1.00 94.50 97 ILE A C 1
ATOM 727 O O . ILE A 1 97 ? 15.584 -7.013 -18.341 1.00 94.50 97 ILE A O 1
ATOM 731 N N . VAL A 1 98 ? 14.853 -9.141 -18.436 1.00 97.00 98 VAL A N 1
ATOM 732 C CA . VAL A 1 98 ? 15.479 -9.454 -19.732 1.00 97.00 98 VAL A CA 1
ATOM 733 C C . VAL A 1 98 ? 14.972 -8.511 -20.826 1.00 97.00 98 VAL A C 1
ATOM 735 O O . VAL A 1 98 ? 15.773 -7.924 -21.549 1.00 97.00 98 VAL A O 1
ATOM 738 N N . GLY A 1 99 ? 13.659 -8.290 -20.909 1.00 97.31 99 GLY A N 1
ATOM 739 C CA . GLY A 1 99 ? 13.066 -7.351 -21.861 1.00 97.31 99 GLY A CA 1
ATOM 740 C C . GLY A 1 99 ? 13.558 -5.914 -21.667 1.00 97.31 99 GLY A C 1
ATOM 741 O O . GLY A 1 99 ? 13.837 -5.223 -22.645 1.00 97.31 99 GLY A O 1
ATOM 742 N N . GLY A 1 100 ? 13.744 -5.476 -20.417 1.00 97.19 100 GLY A N 1
ATOM 743 C CA . GLY A 1 100 ? 14.357 -4.183 -20.115 1.00 97.19 100 GLY A CA 1
ATOM 744 C C . GLY A 1 100 ? 15.799 -4.077 -20.614 1.00 97.19 100 GLY A C 1
ATOM 745 O O . GLY A 1 100 ? 16.153 -3.088 -21.252 1.00 97.19 100 GLY A O 1
ATOM 746 N N . LEU A 1 101 ? 16.619 -5.107 -20.384 1.00 97.56 101 LEU A N 1
ATOM 747 C CA . LEU A 1 101 ? 18.003 -5.154 -20.870 1.00 97.56 101 LEU A CA 1
ATOM 748 C C . LEU A 1 101 ? 18.076 -5.097 -22.401 1.00 97.56 101 LEU A C 1
ATOM 750 O O . LEU A 1 101 ? 18.860 -4.319 -22.941 1.00 97.56 101 LEU A O 1
ATOM 754 N N . LEU A 1 102 ? 17.225 -5.857 -23.097 1.00 98.00 102 LEU A N 1
ATOM 755 C CA . LEU A 1 102 ? 17.140 -5.836 -24.561 1.00 98.00 102 LEU A CA 1
ATOM 756 C C . LEU A 1 102 ? 16.734 -4.455 -25.093 1.00 98.00 102 LEU A C 1
ATOM 758 O O . LEU A 1 102 ? 17.350 -3.960 -26.034 1.00 98.00 102 LEU A O 1
ATOM 762 N N . ALA A 1 103 ? 15.754 -3.798 -24.465 1.00 97.88 103 ALA A N 1
ATOM 763 C CA . ALA A 1 103 ? 15.348 -2.442 -24.834 1.00 97.88 103 ALA A CA 1
ATOM 764 C C . ALA A 1 103 ? 16.483 -1.422 -24.633 1.00 97.88 103 ALA A C 1
ATOM 766 O O . ALA A 1 103 ? 16.696 -0.551 -25.477 1.00 97.88 103 ALA A O 1
ATOM 767 N N . GLY A 1 104 ? 17.241 -1.547 -23.541 1.00 97.50 104 GLY A N 1
ATOM 768 C CA . GLY A 1 104 ? 18.415 -0.714 -23.283 1.00 97.50 104 GLY A CA 1
ATOM 769 C C . GLY A 1 104 ? 19.528 -0.910 -24.307 1.00 97.50 104 GLY A C 1
ATOM 770 O O . GLY A 1 104 ? 20.074 0.074 -24.803 1.00 97.50 104 GLY A O 1
ATOM 771 N N . LEU A 1 105 ? 19.835 -2.164 -24.655 1.00 97.56 105 LEU A N 1
ATOM 772 C CA . LEU A 1 105 ? 20.808 -2.502 -25.698 1.00 97.56 105 LEU A CA 1
ATOM 773 C C . LEU A 1 105 ? 20.382 -1.928 -27.051 1.00 97.56 105 LEU A C 1
ATOM 775 O O . LEU A 1 105 ? 21.180 -1.266 -27.712 1.00 97.56 105 LEU A O 1
ATOM 779 N N . LEU A 1 106 ? 19.117 -2.108 -27.433 1.00 97.31 106 LEU A N 1
ATOM 780 C CA . LEU A 1 106 ? 18.576 -1.553 -28.671 1.00 97.31 106 LEU A CA 1
ATOM 781 C C . LEU A 1 106 ? 18.687 -0.021 -28.703 1.00 97.31 106 LEU A C 1
ATOM 783 O O . LEU A 1 106 ? 19.172 0.528 -29.689 1.00 97.31 106 LEU A O 1
ATOM 787 N N . ASN A 1 107 ? 18.305 0.668 -27.620 1.00 97.00 107 ASN A N 1
ATOM 788 C CA . ASN A 1 107 ? 18.447 2.124 -27.505 1.00 97.00 107 ASN A CA 1
ATOM 789 C C . ASN A 1 107 ? 19.913 2.570 -27.622 1.00 97.00 107 ASN A C 1
ATOM 791 O O . ASN A 1 107 ? 20.201 3.568 -28.279 1.00 97.00 107 ASN A O 1
ATOM 795 N N . TYR A 1 108 ? 20.837 1.827 -27.011 1.00 97.06 108 TYR A N 1
ATOM 796 C CA . TYR A 1 108 ? 22.266 2.119 -27.067 1.00 97.06 108 TYR A CA 1
ATOM 797 C C . TYR A 1 108 ? 22.813 2.018 -28.498 1.00 97.06 108 TYR A C 1
ATOM 799 O O . TYR A 1 108 ? 23.410 2.975 -28.994 1.00 97.06 108 TYR A O 1
ATOM 807 N N . PHE A 1 109 ? 22.567 0.900 -29.190 1.00 97.06 109 PHE A N 1
ATOM 808 C CA . PHE A 1 109 ? 23.058 0.689 -30.556 1.00 97.06 109 PHE A CA 1
ATOM 809 C C . PHE A 1 109 ? 22.389 1.618 -31.574 1.00 97.06 109 PHE A C 1
ATOM 811 O O . PHE A 1 109 ? 23.075 2.180 -32.428 1.00 97.06 109 PHE A O 1
ATOM 818 N N . LEU A 1 110 ? 21.078 1.849 -31.452 1.00 96.38 110 LEU A N 1
ATOM 819 C CA . LEU A 1 110 ? 20.375 2.822 -32.289 1.00 96.38 110 LEU A CA 1
ATOM 820 C C . LEU A 1 110 ? 20.915 4.239 -32.061 1.00 96.38 110 LEU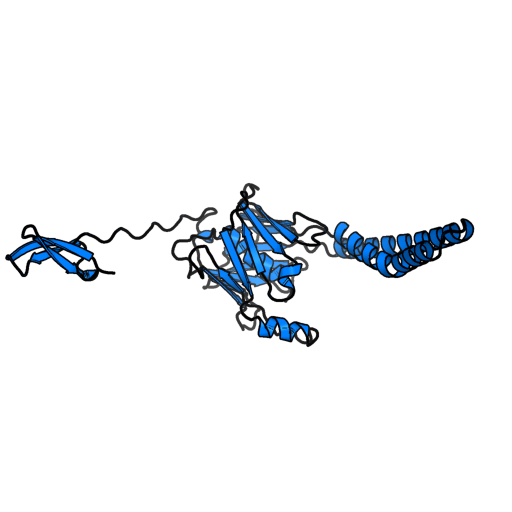 A C 1
ATOM 822 O O . LEU A 1 110 ? 21.115 4.989 -33.012 1.00 96.38 110 LEU A O 1
ATOM 826 N N . GLY A 1 111 ? 21.214 4.596 -30.812 1.00 95.56 111 GLY A N 1
ATOM 827 C CA . GLY A 1 111 ? 21.829 5.875 -30.485 1.00 95.56 111 GLY A CA 1
ATOM 828 C C . GLY A 1 111 ? 23.224 6.044 -31.095 1.00 95.56 111 GLY A C 1
ATOM 829 O O . GLY A 1 111 ? 23.518 7.114 -31.624 1.00 95.56 111 GLY A O 1
ATOM 830 N N . LEU A 1 112 ? 24.068 5.003 -31.098 1.00 96.44 112 LEU A N 1
ATOM 831 C CA . LEU A 1 112 ? 25.376 5.041 -31.772 1.00 96.44 112 LEU A CA 1
ATOM 832 C C . LEU A 1 112 ? 25.242 5.275 -33.283 1.00 96.44 112 LEU A C 1
ATOM 834 O O . LEU A 1 112 ? 25.977 6.092 -33.840 1.00 96.44 112 LEU A O 1
ATOM 838 N N . LEU A 1 113 ? 24.281 4.606 -33.929 1.00 95.94 113 LEU A N 1
ATOM 839 C CA . LEU A 1 113 ? 23.970 4.823 -35.343 1.00 95.94 113 LEU A CA 1
ATOM 840 C C . LEU A 1 113 ? 23.541 6.276 -35.599 1.00 95.94 113 LEU A C 1
ATOM 842 O O . LEU A 1 113 ? 24.092 6.939 -36.478 1.00 95.94 113 LEU A O 1
ATOM 846 N N . LEU A 1 114 ? 22.608 6.793 -34.792 1.00 94.06 114 LEU A N 1
ATOM 847 C CA . LEU A 1 114 ? 22.125 8.173 -34.891 1.00 94.06 114 LEU A CA 1
ATOM 848 C C . LEU A 1 114 ? 23.238 9.197 -34.656 1.00 94.06 114 LEU A C 1
ATOM 850 O O . LEU A 1 114 ? 23.286 10.208 -35.350 1.00 94.06 114 LEU A O 1
ATOM 854 N N . LEU A 1 115 ? 24.162 8.939 -33.727 1.00 95.56 115 LEU A N 1
ATOM 855 C CA . LEU A 1 115 ? 25.323 9.799 -33.500 1.00 95.56 115 LEU A CA 1
ATOM 856 C C . LEU A 1 115 ? 26.253 9.830 -34.723 1.00 95.56 115 LEU A C 1
ATOM 858 O O . LEU A 1 115 ? 26.789 10.887 -35.055 1.00 95.56 115 LEU A O 1
ATOM 862 N N . GLY A 1 116 ? 26.440 8.694 -35.400 1.00 95.81 116 GLY A N 1
ATOM 863 C CA . GLY A 1 116 ? 27.201 8.613 -36.649 1.00 95.81 116 GLY A CA 1
ATOM 864 C C . GLY A 1 116 ? 26.568 9.444 -37.766 1.00 95.81 116 GLY A C 1
ATOM 865 O O . GLY A 1 116 ? 27.243 10.280 -38.367 1.00 95.81 116 GLY A O 1
ATOM 866 N N . LEU A 1 117 ? 25.259 9.285 -37.977 1.00 95.19 117 LEU A N 1
ATOM 867 C CA . LEU A 1 117 ? 24.496 10.072 -38.953 1.00 95.19 117 LEU A CA 1
ATOM 868 C C . LEU A 1 117 ? 24.508 11.568 -38.616 1.00 95.19 117 LEU A C 1
ATOM 870 O O . LEU A 1 117 ? 24.690 12.405 -39.495 1.00 95.19 117 LEU A O 1
ATOM 874 N N . ALA A 1 118 ? 24.386 11.915 -37.334 1.00 94.56 118 ALA A N 1
ATOM 875 C CA . ALA A 1 118 ? 24.419 13.295 -36.869 1.00 94.56 118 ALA A CA 1
ATOM 876 C C . ALA A 1 118 ? 25.757 13.988 -37.164 1.00 94.56 118 ALA A C 1
ATOM 878 O O . ALA A 1 118 ? 25.778 15.157 -37.551 1.00 94.56 118 ALA A O 1
ATOM 879 N N . LYS A 1 119 ? 26.873 13.262 -37.014 1.00 95.56 119 LYS A N 1
ATOM 880 C CA . LYS A 1 119 ? 28.205 13.755 -37.391 1.00 95.56 119 LYS A CA 1
ATOM 881 C C . LYS A 1 119 ? 28.318 13.975 -38.897 1.00 95.56 119 LYS A C 1
ATOM 883 O O . LYS A 1 119 ? 28.839 15.005 -39.308 1.00 95.56 119 LYS A O 1
ATOM 888 N N . GLN A 1 120 ? 27.814 13.042 -39.706 1.00 96.00 120 GLN A N 1
ATOM 889 C CA . GLN A 1 120 ? 27.815 13.170 -41.170 1.00 96.00 120 GLN A CA 1
ATOM 890 C C . GLN A 1 120 ? 26.963 14.352 -41.649 1.00 96.00 120 GLN A C 1
ATOM 892 O O . GLN A 1 120 ? 27.345 15.043 -42.585 1.00 96.00 120 GLN A O 1
ATOM 897 N N . ALA A 1 121 ? 25.850 14.626 -40.968 1.00 95.56 121 ALA A N 1
ATOM 898 C CA . ALA A 1 121 ? 24.979 15.764 -41.244 1.00 95.56 121 ALA A CA 1
ATOM 899 C C . ALA A 1 121 ? 25.533 17.117 -40.747 1.00 95.56 121 ALA A C 1
ATOM 901 O O . ALA A 1 121 ? 24.871 18.138 -40.916 1.00 95.56 121 ALA A O 1
ATOM 902 N N . GLY A 1 122 ? 26.710 17.147 -40.110 1.00 96.19 122 GLY A N 1
ATOM 903 C CA . GLY A 1 122 ? 27.333 18.386 -39.636 1.00 96.19 122 GLY A CA 1
ATOM 904 C C . GLY A 1 122 ? 26.604 19.056 -38.467 1.00 96.19 122 GLY A C 1
ATOM 905 O O . GLY A 1 122 ? 26.668 20.277 -38.326 1.00 96.19 122 GLY A O 1
ATOM 906 N N . LEU A 1 123 ? 25.896 18.290 -37.626 1.00 96.12 123 LEU A N 1
ATOM 907 C CA . LEU A 1 123 ? 25.197 18.852 -36.466 1.00 96.12 123 LEU A CA 1
ATOM 908 C C . LEU A 1 123 ? 26.175 19.510 -35.471 1.00 96.12 123 LEU A C 1
ATOM 910 O O . LEU A 1 123 ? 27.293 19.023 -35.274 1.00 96.12 123 LEU A O 1
ATOM 914 N N . PRO A 1 124 ? 25.757 20.597 -34.795 1.00 96.50 124 PRO A N 1
ATOM 915 C CA . PRO A 1 124 ? 26.631 21.349 -33.908 1.00 96.50 124 PRO A CA 1
ATOM 916 C C . PRO A 1 124 ? 27.006 20.527 -32.668 1.00 96.50 124 PRO A C 1
ATOM 918 O O . PRO A 1 124 ? 26.247 19.671 -32.202 1.00 96.50 124 PRO A O 1
ATOM 921 N N . PHE A 1 125 ? 28.167 20.832 -32.085 1.00 95.06 125 PHE A N 1
ATOM 922 C CA . PHE A 1 125 ? 28.718 20.107 -30.934 1.00 95.06 125 PHE A CA 1
ATOM 923 C C . PHE A 1 125 ? 27.725 19.881 -29.773 1.00 95.06 125 PHE A C 1
ATOM 925 O O . PHE A 1 125 ? 27.665 18.751 -29.284 1.00 95.06 125 PHE A O 1
ATOM 932 N N . PRO A 1 126 ? 26.895 20.861 -29.351 1.00 96.25 126 PRO A N 1
ATOM 933 C CA . PRO A 1 126 ? 25.927 20.642 -28.274 1.00 96.25 126 PRO A CA 1
ATOM 934 C C . PRO A 1 126 ? 24.917 19.527 -28.575 1.00 96.25 126 PRO A C 1
ATOM 936 O O . PRO A 1 126 ? 24.554 18.773 -27.676 1.00 96.25 126 PRO A O 1
ATOM 939 N N . ALA A 1 127 ? 24.499 19.379 -29.836 1.00 93.81 127 ALA A N 1
ATOM 940 C CA . ALA A 1 127 ? 23.576 18.322 -30.243 1.00 93.81 127 ALA A CA 1
ATOM 941 C C . ALA A 1 127 ? 24.250 16.943 -30.174 1.00 93.81 127 ALA A C 1
ATOM 943 O O . ALA A 1 127 ? 23.681 15.998 -29.628 1.00 93.81 127 ALA A O 1
ATOM 944 N N . LEU A 1 128 ? 25.495 16.838 -30.650 1.00 95.69 128 LEU A N 1
ATOM 945 C CA . LEU A 1 128 ? 26.283 15.603 -30.561 1.00 95.69 128 LEU A CA 1
ATOM 946 C C . LEU A 1 128 ? 26.549 15.205 -29.102 1.00 95.69 128 LEU A C 1
ATOM 948 O O . LEU A 1 128 ? 26.428 14.031 -28.748 1.00 95.69 128 LEU A O 1
ATOM 952 N N . LEU A 1 129 ? 26.865 16.184 -28.249 1.00 94.75 129 LEU A N 1
ATOM 953 C CA . LEU A 1 129 ? 27.062 15.981 -26.817 1.00 94.75 129 LEU A CA 1
ATOM 954 C C . LEU A 1 129 ? 25.777 15.485 -26.144 1.00 94.75 129 LEU A C 1
ATOM 956 O O . LEU A 1 129 ? 25.826 14.519 -25.385 1.00 94.75 129 LEU A O 1
ATOM 960 N N . ALA A 1 130 ? 24.626 16.089 -26.449 1.00 93.88 130 ALA A N 1
ATOM 961 C CA . ALA A 1 130 ? 23.337 15.663 -25.908 1.00 93.88 130 ALA A CA 1
ATOM 962 C C . ALA A 1 130 ? 23.006 14.208 -26.284 1.00 93.88 130 ALA A C 1
ATOM 964 O O . ALA A 1 130 ? 22.615 13.420 -25.421 1.00 93.88 130 ALA A O 1
ATOM 965 N N . VAL A 1 131 ? 23.233 13.822 -27.545 1.00 93.69 131 VAL A N 1
ATOM 966 C CA . VAL A 1 131 ? 23.044 12.439 -28.010 1.00 93.69 131 VAL A CA 1
ATOM 967 C C . VAL A 1 131 ? 24.004 11.484 -27.292 1.00 93.69 131 VAL A C 1
ATOM 969 O O . VAL A 1 131 ? 23.572 10.442 -26.805 1.00 93.69 131 VAL A O 1
ATOM 972 N N . ALA A 1 132 ? 25.282 11.844 -27.139 1.00 93.81 132 ALA A N 1
ATOM 973 C CA . ALA A 1 132 ? 26.257 11.024 -26.415 1.00 93.81 132 ALA A CA 1
ATOM 974 C C . ALA A 1 132 ? 25.885 10.827 -24.930 1.00 93.81 132 ALA A C 1
ATOM 976 O O . ALA A 1 132 ? 25.966 9.712 -24.405 1.00 93.81 132 ALA A O 1
ATOM 977 N N . VAL A 1 133 ? 25.420 11.887 -24.259 1.00 94.94 133 VAL A N 1
ATOM 978 C CA . VAL A 1 133 ? 24.920 11.833 -22.875 1.00 94.94 133 VAL A CA 1
ATOM 979 C C . VAL A 1 133 ? 23.682 10.937 -22.779 1.00 94.94 133 VAL A C 1
ATOM 981 O O . VAL A 1 133 ? 23.605 10.094 -21.881 1.00 94.94 133 VAL A O 1
ATOM 984 N N . TRP A 1 134 ? 22.740 11.054 -23.720 1.00 95.06 134 TRP A N 1
ATOM 985 C CA . TRP A 1 134 ? 21.559 10.190 -23.778 1.00 95.06 134 TRP A CA 1
ATOM 986 C C . TRP A 1 134 ? 21.923 8.719 -23.994 1.00 95.06 134 TRP A C 1
ATOM 988 O O . TRP A 1 134 ? 21.405 7.849 -23.301 1.00 95.06 134 TRP A O 1
ATOM 998 N N . ILE A 1 135 ? 22.860 8.411 -24.890 1.00 94.19 135 ILE A N 1
ATOM 999 C CA . ILE A 1 135 ? 23.331 7.035 -25.096 1.00 94.19 135 ILE A CA 1
ATOM 1000 C C . ILE A 1 135 ? 23.871 6.457 -23.784 1.00 94.19 135 ILE A C 1
ATOM 1002 O O . ILE A 1 135 ? 23.545 5.320 -23.429 1.00 94.19 135 ILE A O 1
ATOM 1006 N N . ARG A 1 136 ? 24.659 7.243 -23.037 1.00 87.81 136 ARG A N 1
ATOM 1007 C CA . ARG A 1 136 ? 25.319 6.782 -21.811 1.00 87.81 136 ARG A CA 1
ATOM 1008 C C . ARG A 1 136 ? 24.360 6.595 -20.635 1.00 87.81 136 ARG A C 1
ATOM 1010 O O . ARG A 1 136 ? 24.436 5.566 -19.969 1.00 87.81 136 ARG A O 1
ATOM 1017 N N . TYR A 1 137 ? 23.487 7.567 -20.376 1.00 92.88 137 TYR A N 1
ATOM 1018 C CA . TYR A 1 137 ? 22.614 7.575 -19.191 1.00 92.88 137 TYR A CA 1
ATOM 1019 C C . TYR A 1 137 ? 21.152 7.254 -19.515 1.00 92.88 137 TYR A C 1
ATOM 1021 O O . TYR A 1 137 ? 20.474 6.580 -18.738 1.00 92.88 137 TYR A O 1
ATOM 1029 N N . GLY A 1 138 ? 20.675 7.678 -20.684 1.00 94.44 138 GLY A N 1
ATOM 1030 C CA . GLY A 1 138 ? 19.333 7.383 -21.183 1.00 94.44 138 GLY A CA 1
ATOM 1031 C C . GLY A 1 138 ? 19.118 5.893 -21.436 1.00 94.44 138 GLY A C 1
ATOM 1032 O O . GLY A 1 138 ? 18.057 5.384 -21.101 1.00 94.44 138 GLY A O 1
ATOM 1033 N N . SER A 1 139 ? 20.126 5.145 -21.900 1.00 93.81 139 SER A N 1
ATOM 1034 C CA . SER A 1 139 ? 19.986 3.686 -22.076 1.00 93.81 139 SER A CA 1
ATOM 1035 C C . SER A 1 139 ? 19.717 2.961 -20.754 1.00 93.81 139 SER A C 1
ATOM 1037 O O . SER A 1 139 ? 18.854 2.090 -20.702 1.00 93.81 139 SER A O 1
ATOM 1039 N N . LEU A 1 140 ? 20.378 3.360 -19.658 1.00 93.56 140 LEU A N 1
ATOM 1040 C CA . LEU A 1 140 ? 20.087 2.819 -18.325 1.00 93.56 140 LEU A CA 1
ATOM 1041 C C . LEU A 1 140 ? 18.665 3.182 -17.875 1.00 93.56 140 LEU A C 1
ATOM 1043 O O . LEU A 1 140 ? 17.947 2.340 -17.335 1.00 93.56 140 LEU A O 1
ATOM 1047 N N . PHE A 1 141 ? 18.241 4.421 -18.126 1.00 93.31 141 PHE A N 1
ATOM 1048 C CA . PHE A 1 141 ? 16.871 4.848 -17.857 1.00 93.31 141 PHE A CA 1
ATOM 1049 C C . PHE A 1 141 ? 15.848 4.010 -18.643 1.00 93.31 141 PHE A C 1
ATOM 1051 O O . PHE A 1 141 ? 14.865 3.552 -18.060 1.00 93.31 141 PHE A O 1
ATOM 1058 N N . VAL A 1 142 ? 16.112 3.729 -19.923 1.00 95.69 142 VAL A N 1
ATOM 1059 C CA . VAL A 1 142 ? 15.283 2.856 -20.768 1.00 95.69 142 VAL A CA 1
ATOM 1060 C C . VAL A 1 142 ? 15.202 1.448 -20.186 1.00 95.69 142 VAL A C 1
ATOM 1062 O O . VAL A 1 142 ? 14.092 0.933 -20.075 1.00 95.69 142 VAL A O 1
ATOM 1065 N N . VAL A 1 143 ? 16.317 0.853 -19.736 1.00 95.69 143 VAL A N 1
ATOM 1066 C CA . VAL A 1 143 ? 16.302 -0.467 -19.070 1.00 95.69 143 VAL A CA 1
ATOM 1067 C C . VAL A 1 143 ? 15.331 -0.468 -17.894 1.00 95.69 143 VAL A C 1
ATOM 1069 O O . VAL A 1 143 ? 14.461 -1.335 -17.806 1.00 95.69 143 VAL A O 1
ATOM 1072 N N . VAL A 1 144 ? 15.461 0.513 -16.996 1.00 92.56 144 VAL A N 1
ATOM 1073 C CA . VAL A 1 144 ? 14.644 0.594 -15.780 1.00 92.56 144 VAL A CA 1
ATOM 1074 C C . VAL A 1 144 ? 13.169 0.783 -16.125 1.00 92.56 144 VAL A C 1
ATOM 1076 O O . VAL A 1 144 ? 12.320 0.048 -15.620 1.00 92.56 144 VAL A O 1
ATOM 1079 N N . VAL A 1 145 ? 12.844 1.736 -17.002 1.00 93.44 145 VAL A N 1
ATOM 1080 C CA . VAL A 1 145 ? 11.453 2.036 -17.369 1.00 93.44 145 VAL A CA 1
ATOM 1081 C C . VAL A 1 145 ? 10.811 0.871 -18.119 1.00 93.44 145 VAL A C 1
ATOM 1083 O O . VAL A 1 145 ? 9.680 0.503 -17.797 1.00 93.44 145 VAL A O 1
ATOM 1086 N N . ALA A 1 146 ? 11.522 0.246 -19.059 1.00 95.44 146 ALA A N 1
ATOM 1087 C CA . ALA A 1 146 ? 11.029 -0.911 -19.800 1.00 95.44 146 ALA A CA 1
ATOM 1088 C C . ALA A 1 146 ? 10.806 -2.117 -18.874 1.00 95.44 146 ALA A C 1
ATOM 1090 O O . ALA A 1 146 ? 9.726 -2.709 -18.895 1.00 95.44 146 ALA A O 1
ATOM 1091 N N . ALA A 1 147 ? 11.756 -2.424 -17.984 1.00 93.56 147 ALA A N 1
ATOM 1092 C CA . ALA A 1 147 ? 11.588 -3.491 -16.998 1.00 93.56 147 ALA A CA 1
ATOM 1093 C C . ALA A 1 147 ? 10.392 -3.231 -16.066 1.00 93.56 147 ALA A C 1
ATOM 1095 O O . ALA A 1 147 ? 9.610 -4.141 -15.783 1.00 93.56 147 ALA A O 1
ATOM 1096 N N . MET A 1 148 ? 10.190 -1.985 -15.622 1.00 91.00 148 MET A N 1
ATOM 1097 C CA . MET A 1 148 ? 9.015 -1.602 -14.830 1.00 91.00 148 MET A CA 1
ATOM 1098 C C . MET A 1 148 ? 7.706 -1.739 -15.622 1.00 91.00 148 MET A C 1
ATOM 1100 O O . MET A 1 148 ? 6.707 -2.200 -15.074 1.00 91.00 148 MET A O 1
ATOM 1104 N N . ALA A 1 149 ? 7.696 -1.363 -16.903 1.00 92.31 149 ALA A N 1
ATOM 1105 C CA . ALA A 1 149 ? 6.515 -1.426 -17.764 1.00 92.31 149 ALA A CA 1
ATOM 1106 C C . ALA A 1 149 ? 6.097 -2.865 -18.121 1.00 92.31 149 ALA A C 1
ATOM 1108 O O . ALA A 1 149 ? 4.901 -3.137 -18.279 1.00 92.31 149 ALA A O 1
ATOM 1109 N N . LEU A 1 150 ? 7.070 -3.773 -18.228 1.00 92.94 150 LEU A N 1
ATOM 1110 C CA . LEU A 1 150 ? 6.863 -5.202 -18.480 1.00 92.94 150 LEU A CA 1
ATOM 1111 C C . LEU A 1 150 ? 6.547 -5.990 -17.203 1.00 92.94 150 LEU A C 1
ATOM 1113 O O . LEU A 1 150 ? 5.923 -7.049 -17.267 1.00 92.94 150 LEU A O 1
ATOM 1117 N N . SER A 1 151 ? 6.954 -5.482 -16.039 1.00 89.50 151 SER A N 1
ATOM 1118 C CA . SER A 1 151 ? 6.725 -6.159 -14.765 1.00 89.50 151 SER A CA 1
ATOM 1119 C C . SER A 1 151 ? 5.227 -6.326 -14.473 1.00 89.50 151 SER A C 1
ATOM 1121 O O . SER A 1 151 ? 4.443 -5.387 -14.661 1.00 89.50 151 SER A O 1
ATOM 1123 N N . PRO A 1 152 ? 4.798 -7.496 -13.961 1.00 88.62 152 PRO A N 1
ATOM 1124 C CA . PRO A 1 152 ? 3.407 -7.708 -13.598 1.00 88.62 152 PRO A CA 1
ATOM 1125 C C . PRO A 1 152 ? 2.997 -6.751 -12.474 1.00 88.62 152 PRO A C 1
ATOM 1127 O O . PRO A 1 152 ? 3.729 -6.548 -11.500 1.00 88.62 152 PRO A O 1
ATOM 1130 N N . LYS A 1 153 ? 1.794 -6.183 -12.602 1.00 89.69 153 LYS A N 1
ATOM 1131 C CA . LYS A 1 153 ? 1.180 -5.370 -11.549 1.00 89.69 153 LYS A CA 1
ATOM 1132 C C . LYS A 1 153 ? 1.020 -6.200 -10.281 1.00 89.69 153 LYS A C 1
ATOM 1134 O O . LYS A 1 153 ? 0.712 -7.392 -10.344 1.00 89.69 153 LYS A O 1
ATOM 1139 N N . ARG A 1 154 ? 1.197 -5.558 -9.128 1.00 87.06 154 ARG A N 1
ATOM 1140 C CA . ARG A 1 154 ? 0.873 -6.190 -7.851 1.00 87.06 154 ARG A CA 1
ATOM 1141 C C . ARG A 1 154 ? -0.631 -6.419 -7.764 1.00 87.06 154 ARG A C 1
ATOM 1143 O O . ARG A 1 154 ? -1.428 -5.536 -8.082 1.00 87.06 154 ARG A O 1
ATOM 1150 N N . HIS A 1 155 ? -0.964 -7.620 -7.333 1.00 91.06 155 HIS A N 1
ATOM 1151 C CA . HIS A 1 155 ? -2.312 -8.087 -7.102 1.00 91.06 155 HIS A CA 1
ATOM 1152 C C . HIS A 1 155 ? -2.248 -8.961 -5.858 1.00 91.06 155 HIS A C 1
ATOM 1154 O O . HIS A 1 155 ? -1.425 -9.875 -5.805 1.00 91.06 155 HIS A O 1
ATOM 1160 N N . ILE A 1 156 ? -3.020 -8.599 -4.844 1.00 92.44 156 ILE A N 1
ATOM 1161 C CA . ILE A 1 156 ? -3.110 -9.325 -3.581 1.00 92.44 156 ILE A CA 1
ATOM 1162 C C . ILE A 1 156 ? -4.576 -9.655 -3.383 1.00 92.44 156 ILE A C 1
ATOM 1164 O O . ILE A 1 156 ? -5.415 -8.759 -3.480 1.00 92.44 156 ILE A O 1
ATOM 1168 N N . THR A 1 157 ? -4.858 -10.907 -3.069 1.00 94.00 157 THR A N 1
ATOM 1169 C CA . THR A 1 157 ? -6.215 -11.382 -2.813 1.00 94.00 157 THR A CA 1
ATOM 1170 C C . THR A 1 157 ? -6.271 -11.906 -1.393 1.00 94.00 157 THR A C 1
ATOM 1172 O O . THR A 1 157 ? -5.390 -12.661 -0.984 1.00 94.00 157 THR A O 1
ATOM 1175 N N . VAL A 1 158 ? -7.273 -11.486 -0.628 1.00 93.75 158 VAL A N 1
ATOM 1176 C CA . VAL A 1 158 ? -7.509 -11.981 0.729 1.00 93.75 158 VAL A CA 1
ATOM 1177 C C . VAL A 1 158 ? -8.767 -12.822 0.722 1.00 93.75 158 VAL A C 1
ATOM 1179 O O . VAL A 1 158 ? -9.815 -12.378 0.252 1.00 93.75 158 VAL A O 1
ATOM 1182 N N . TYR A 1 159 ? -8.649 -14.017 1.273 1.00 93.50 159 TYR A N 1
ATOM 1183 C CA . TYR A 1 159 ? -9.689 -15.022 1.337 1.00 93.50 159 TYR A CA 1
ATOM 1184 C C . TYR A 1 159 ? -10.152 -15.236 2.773 1.00 93.50 159 TYR A C 1
ATOM 1186 O O . TYR A 1 159 ? -9.393 -15.015 3.724 1.00 93.50 159 TYR A O 1
ATOM 1194 N N . ARG A 1 160 ? -11.400 -15.687 2.921 1.00 91.12 160 ARG A N 1
ATOM 1195 C CA . ARG A 1 160 ? -11.963 -16.072 4.220 1.00 91.12 160 ARG A CA 1
ATOM 1196 C C . ARG A 1 160 ? -11.410 -17.408 4.708 1.00 91.12 160 ARG A C 1
ATOM 1198 O O . ARG A 1 160 ? -11.264 -17.609 5.907 1.00 91.12 160 ARG A O 1
ATOM 1205 N N . ASP A 1 161 ? -11.085 -18.302 3.783 1.00 87.56 161 ASP A N 1
ATOM 1206 C CA . ASP A 1 161 ? -10.645 -19.662 4.059 1.00 87.56 161 ASP A CA 1
ATOM 1207 C C . ASP A 1 161 ? -9.282 -19.983 3.423 1.00 87.56 161 ASP A C 1
ATOM 1209 O O . ASP A 1 161 ? -8.834 -19.336 2.475 1.00 87.56 161 ASP A O 1
ATOM 1213 N N . ASP A 1 162 ? -8.604 -21.015 3.939 1.00 84.56 162 ASP A N 1
ATOM 1214 C CA . ASP A 1 162 ? -7.323 -21.484 3.371 1.00 84.56 162 ASP A CA 1
ATOM 1215 C C . ASP A 1 162 ? -7.543 -22.141 1.990 1.00 84.56 162 ASP A C 1
ATOM 1217 O O . ASP A 1 162 ? -6.642 -22.199 1.154 1.00 84.56 162 ASP A O 1
ATOM 1221 N N . LYS A 1 163 ? -8.775 -22.606 1.721 1.00 84.69 163 LYS A N 1
ATOM 1222 C CA . LYS A 1 163 ? -9.179 -23.197 0.435 1.00 84.69 163 LYS A CA 1
ATOM 1223 C C . LYS A 1 163 ? -9.368 -22.164 -0.678 1.00 84.69 163 LYS A C 1
ATOM 1225 O O . LYS A 1 163 ? -9.443 -22.571 -1.836 1.00 84.69 163 LYS A O 1
ATOM 1230 N N . ARG A 1 164 ? -9.381 -20.865 -0.355 1.00 84.56 164 ARG A N 1
ATOM 1231 C CA . ARG A 1 164 ? -9.503 -19.744 -1.303 1.00 84.56 164 ARG A CA 1
ATOM 1232 C C . ARG A 1 164 ? -10.822 -19.744 -2.073 1.00 84.56 164 ARG A C 1
ATOM 1234 O O . ARG A 1 164 ? -10.861 -19.333 -3.231 1.00 84.56 164 ARG A O 1
ATOM 1241 N N . ALA A 1 165 ? -11.890 -20.225 -1.448 1.00 85.12 165 ALA A N 1
ATOM 1242 C CA . ALA A 1 165 ? -13.202 -20.280 -2.077 1.00 85.12 165 ALA A CA 1
ATOM 1243 C C . ALA A 1 165 ? -13.897 -18.914 -2.045 1.00 85.12 165 ALA A C 1
ATOM 1245 O O . ALA A 1 165 ? -14.574 -18.543 -3.001 1.00 85.12 165 ALA A O 1
ATOM 1246 N N . GLU A 1 166 ? -13.706 -18.149 -0.967 1.00 91.00 166 GLU A N 1
ATOM 1247 C CA . GLU A 1 166 ? -14.400 -16.878 -0.756 1.00 91.00 166 GLU A CA 1
ATOM 1248 C C . GLU A 1 166 ? -13.413 -15.712 -0.668 1.00 91.00 166 GLU A C 1
ATOM 1250 O O . GLU A 1 166 ? -12.589 -15.643 0.248 1.00 91.00 166 GLU A O 1
ATOM 1255 N N . ILE A 1 167 ? -13.516 -14.776 -1.613 1.00 93.38 167 ILE A N 1
ATOM 1256 C CA . ILE A 1 167 ? -12.738 -13.535 -1.628 1.00 93.38 167 ILE A CA 1
ATOM 1257 C C . ILE A 1 167 ? -13.395 -12.522 -0.693 1.00 93.38 167 ILE A C 1
ATOM 1259 O O . ILE A 1 167 ? -14.585 -12.247 -0.790 1.00 93.38 167 ILE A O 1
ATOM 1263 N N . VAL A 1 168 ? -12.592 -11.917 0.176 1.00 93.50 168 VAL A N 1
ATOM 1264 C CA . VAL A 1 168 ? -13.035 -10.888 1.123 1.00 93.50 168 VAL A CA 1
ATOM 1265 C C . VAL A 1 168 ? -12.624 -9.495 0.660 1.00 93.50 168 VAL A C 1
ATOM 1267 O O . VAL A 1 168 ? -13.409 -8.552 0.740 1.00 93.50 168 VAL A O 1
ATOM 1270 N N . LEU A 1 169 ? -11.385 -9.352 0.187 1.00 94.69 169 LEU A N 1
ATOM 1271 C CA . LEU A 1 169 ? -10.890 -8.101 -0.379 1.00 94.69 169 LEU A CA 1
ATOM 1272 C C . LEU A 1 169 ? -9.769 -8.363 -1.381 1.00 94.69 169 LEU A C 1
ATOM 1274 O O . LEU A 1 169 ? -9.038 -9.350 -1.287 1.00 94.69 169 LEU A O 1
ATOM 1278 N N . THR A 1 170 ? -9.599 -7.434 -2.312 1.00 95.88 170 THR A N 1
ATOM 1279 C CA . THR A 1 170 ? -8.520 -7.479 -3.301 1.00 95.88 170 THR A CA 1
ATOM 1280 C C . THR A 1 170 ? -7.794 -6.144 -3.341 1.00 95.88 170 THR A C 1
ATOM 1282 O O . THR A 1 170 ? -8.418 -5.089 -3.294 1.00 95.88 170 THR A O 1
ATOM 1285 N N . VAL A 1 171 ? -6.469 -6.164 -3.458 1.00 96.25 171 VAL A N 1
ATOM 1286 C CA . VAL A 1 171 ? -5.647 -4.961 -3.616 1.00 96.25 171 VAL A CA 1
ATOM 1287 C C . VAL A 1 171 ? -4.937 -5.013 -4.961 1.00 96.25 171 VAL A C 1
ATOM 1289 O O . VAL A 1 171 ? -4.122 -5.902 -5.218 1.00 96.25 171 VAL A O 1
ATOM 1292 N N . THR A 1 172 ? -5.230 -4.048 -5.827 1.00 95.06 172 THR A N 1
ATOM 1293 C CA . THR A 1 172 ? -4.663 -3.951 -7.176 1.00 95.06 172 THR A CA 1
ATOM 1294 C C . THR A 1 172 ? -3.739 -2.746 -7.290 1.00 95.06 172 THR A C 1
ATOM 1296 O O . THR A 1 172 ? -3.950 -1.722 -6.651 1.00 95.06 172 THR A O 1
ATOM 1299 N N . GLN A 1 173 ? -2.679 -2.859 -8.091 1.00 94.56 173 GLN A N 1
ATOM 1300 C CA . GLN A 1 173 ? -1.805 -1.733 -8.422 1.00 94.56 173 GLN A CA 1
ATOM 1301 C C . GLN A 1 173 ? -2.281 -1.014 -9.690 1.00 94.56 173 GLN A C 1
ATOM 1303 O O . GLN A 1 173 ? -2.354 -1.605 -10.772 1.00 94.56 173 GLN A O 1
ATOM 1308 N N . ASP A 1 174 ? -2.496 0.294 -9.588 1.00 93.06 174 ASP A N 1
ATOM 1309 C CA . ASP A 1 174 ? -3.041 1.108 -10.676 1.00 93.06 174 ASP A CA 1
ATOM 1310 C C . ASP A 1 174 ? -2.018 1.355 -11.798 1.00 93.06 174 ASP A C 1
ATOM 1312 O O . ASP A 1 174 ? -2.295 1.118 -12.978 1.00 93.06 174 ASP A O 1
ATOM 1316 N N . TYR A 1 175 ? -0.791 1.754 -11.448 1.00 91.06 175 TYR A N 1
ATOM 1317 C CA . TYR A 1 175 ? 0.250 2.132 -12.415 1.00 91.06 175 TYR A CA 1
ATOM 1318 C C . TYR A 1 175 ? 1.353 1.083 -12.530 1.00 91.06 175 TYR A C 1
ATOM 1320 O O . TYR A 1 175 ? 1.904 0.662 -11.516 1.00 91.06 175 TYR A O 1
ATOM 1328 N N . ARG A 1 176 ? 1.756 0.722 -13.759 1.00 87.50 176 ARG A N 1
ATOM 1329 C CA . ARG A 1 176 ? 2.943 -0.131 -13.987 1.00 87.50 176 ARG A CA 1
ATOM 1330 C C . ARG A 1 176 ? 4.247 0.604 -13.687 1.00 87.50 176 ARG A C 1
ATOM 1332 O O . ARG A 1 176 ? 5.127 0.050 -13.037 1.00 87.50 176 ARG A O 1
ATOM 1339 N N . VAL A 1 177 ? 4.322 1.881 -14.075 1.00 87.12 177 VAL A N 1
ATOM 1340 C CA . VAL A 1 177 ? 5.499 2.739 -13.870 1.00 87.12 177 VAL A CA 1
ATOM 1341 C C . VAL A 1 177 ? 5.180 3.874 -12.879 1.00 87.12 177 VAL A C 1
ATOM 1343 O O . VAL A 1 177 ? 4.943 5.012 -13.277 1.00 87.12 177 VAL A O 1
ATOM 1346 N N . PRO A 1 178 ? 5.129 3.597 -11.563 1.00 85.00 178 PRO A N 1
ATOM 1347 C CA . PRO A 1 178 ? 4.802 4.604 -10.554 1.00 85.00 178 PRO A CA 1
ATOM 1348 C C . PRO A 1 178 ? 6.021 5.477 -10.204 1.00 85.00 178 PRO A C 1
ATOM 1350 O O . PRO A 1 178 ? 6.600 5.305 -9.131 1.00 85.00 178 PRO A O 1
ATOM 1353 N N . LEU A 1 179 ? 6.432 6.398 -11.085 1.00 81.62 179 LEU A N 1
ATOM 1354 C CA . LEU A 1 179 ? 7.623 7.251 -10.881 1.00 81.62 179 LEU A CA 1
ATOM 1355 C C . LEU A 1 179 ? 7.506 8.169 -9.655 1.00 81.62 179 LEU A C 1
ATOM 1357 O O . LEU A 1 179 ? 8.435 8.273 -8.858 1.00 81.62 179 LEU A O 1
ATOM 1361 N N . PHE A 1 180 ? 6.345 8.799 -9.469 1.00 86.94 180 PHE A N 1
ATOM 1362 C CA . PHE A 1 180 ? 6.124 9.760 -8.382 1.00 86.94 180 PHE A CA 1
ATOM 1363 C C . PHE A 1 180 ? 5.224 9.207 -7.284 1.00 86.94 180 PHE A C 1
ATOM 1365 O O . PHE A 1 180 ? 5.490 9.406 -6.097 1.00 86.94 180 PHE A O 1
ATOM 1372 N N . THR A 1 181 ? 4.182 8.477 -7.678 1.00 90.19 181 THR A N 1
ATOM 1373 C CA . THR A 1 181 ? 3.162 7.961 -6.767 1.00 90.19 181 THR A CA 1
ATOM 1374 C C . THR A 1 181 ? 2.905 6.497 -7.074 1.00 90.19 181 THR A C 1
ATOM 1376 O O . THR A 1 181 ? 2.551 6.150 -8.198 1.00 90.19 181 THR A O 1
ATOM 1379 N N . ALA A 1 182 ? 3.077 5.638 -6.071 1.00 91.56 182 ALA A N 1
ATOM 1380 C CA . ALA A 1 182 ? 2.566 4.274 -6.130 1.00 91.56 182 ALA A CA 1
ATOM 1381 C C . ALA A 1 182 ? 1.148 4.293 -5.564 1.00 91.56 182 ALA A C 1
ATOM 1383 O O . ALA A 1 182 ? 0.975 4.664 -4.404 1.00 91.56 182 ALA A O 1
ATOM 1384 N N . LEU A 1 183 ? 0.176 3.952 -6.404 1.00 95.00 183 LEU A N 1
ATOM 1385 C CA . LEU A 1 183 ? -1.250 3.940 -6.100 1.00 95.00 183 LEU A CA 1
ATOM 1386 C C . LEU A 1 183 ? -1.760 2.501 -6.183 1.00 95.00 183 LEU A C 1
ATOM 1388 O O . LEU A 1 183 ? -1.372 1.757 -7.090 1.00 95.00 183 LEU A O 1
ATOM 1392 N N . TYR A 1 184 ? -2.586 2.152 -5.209 1.00 95.94 184 TYR A N 1
ATOM 1393 C CA . TYR A 1 184 ? -3.249 0.873 -5.080 1.00 95.94 184 TYR A CA 1
ATOM 1394 C C . TYR A 1 184 ? -4.724 1.102 -4.777 1.00 95.94 184 TYR A C 1
ATOM 1396 O O . TYR A 1 184 ? -5.058 1.947 -3.941 1.00 95.94 184 TYR A O 1
ATOM 1404 N N . THR A 1 185 ? -5.589 0.316 -5.399 1.00 97.31 185 THR A N 1
ATOM 1405 C CA . THR A 1 185 ? -7.025 0.339 -5.139 1.00 97.31 185 THR A CA 1
ATOM 1406 C C . THR A 1 185 ? -7.411 -0.897 -4.339 1.00 97.31 185 THR A C 1
ATOM 1408 O O . THR A 1 185 ? -7.022 -2.019 -4.671 1.00 97.31 185 THR A O 1
ATOM 1411 N N . VAL A 1 186 ? -8.140 -0.674 -3.248 1.00 97.19 186 VAL A N 1
ATOM 1412 C CA . VAL A 1 186 ? -8.737 -1.726 -2.425 1.00 97.19 186 VAL A CA 1
ATOM 1413 C C . VAL A 1 186 ? -10.141 -1.974 -2.949 1.00 97.19 186 VAL A C 1
ATOM 1415 O O . VAL A 1 186 ? -10.913 -1.028 -3.081 1.00 97.19 186 VAL A O 1
ATOM 1418 N N . HIS A 1 187 ? -10.457 -3.227 -3.232 1.00 96.81 187 HIS A N 1
ATOM 1419 C CA . HIS A 1 187 ? -11.756 -3.691 -3.695 1.00 96.81 187 HIS A CA 1
ATOM 1420 C C . HIS A 1 187 ? -12.393 -4.590 -2.635 1.00 96.81 187 HIS A C 1
ATOM 1422 O O . HIS A 1 187 ? -11.679 -5.345 -1.966 1.00 96.81 187 HIS A O 1
ATOM 1428 N N . GLY A 1 188 ? -13.713 -4.510 -2.496 1.00 94.31 188 GLY A N 1
ATOM 1429 C CA . GLY A 1 188 ? -14.505 -5.409 -1.662 1.00 94.31 188 GLY A CA 1
ATOM 1430 C C . GLY A 1 188 ? -14.643 -6.805 -2.267 1.00 94.31 188 GLY A C 1
ATOM 1431 O O . GLY A 1 188 ? -14.110 -7.092 -3.342 1.00 94.31 188 GLY A O 1
ATOM 1432 N N . ALA A 1 189 ? -15.374 -7.673 -1.567 1.00 92.12 189 ALA A N 1
ATOM 1433 C CA . ALA A 1 189 ? -15.686 -9.034 -2.010 1.00 92.12 189 ALA A CA 1
ATOM 1434 C C . ALA A 1 189 ? -16.462 -9.066 -3.341 1.00 92.12 189 ALA A C 1
ATOM 1436 O O . ALA A 1 189 ? -16.278 -9.964 -4.155 1.00 92.12 189 ALA A O 1
ATOM 1437 N N . ASP A 1 190 ? -17.284 -8.047 -3.581 1.00 91.31 190 ASP A N 1
ATOM 1438 C CA . ASP A 1 190 ? -18.062 -7.809 -4.801 1.00 91.31 190 ASP A CA 1
ATOM 1439 C C . ASP A 1 190 ? -17.239 -7.189 -5.949 1.00 91.31 190 ASP A C 1
ATOM 1441 O O . ASP A 1 190 ? -17.749 -6.978 -7.048 1.00 91.31 190 ASP A O 1
ATOM 1445 N N . GLY A 1 191 ? -15.964 -6.870 -5.707 1.00 92.12 191 GLY A N 1
ATOM 1446 C CA . GLY A 1 191 ? -15.095 -6.169 -6.652 1.00 92.12 191 GLY A CA 1
ATOM 1447 C C . GLY A 1 191 ? -15.285 -4.648 -6.678 1.00 92.12 191 GLY A C 1
ATOM 1448 O O . GLY A 1 191 ? -14.515 -3.957 -7.360 1.00 92.12 191 GLY A O 1
ATOM 1449 N N . ALA A 1 192 ? -16.238 -4.098 -5.917 1.00 94.12 192 ALA A N 1
ATOM 1450 C CA . ALA A 1 192 ? -16.454 -2.660 -5.852 1.00 94.12 192 ALA A CA 1
ATOM 1451 C C . ALA A 1 192 ? -15.237 -1.968 -5.217 1.00 94.12 192 ALA A C 1
ATOM 1453 O O . ALA A 1 192 ? -14.691 -2.456 -4.222 1.00 94.12 192 ALA A O 1
ATOM 1454 N N . PRO A 1 193 ? -14.759 -0.841 -5.773 1.00 96.62 193 PRO A N 1
ATOM 1455 C CA . PRO A 1 193 ? -13.645 -0.116 -5.181 1.00 96.62 193 PRO A CA 1
ATOM 1456 C C . PRO A 1 193 ? -14.093 0.504 -3.851 1.00 96.62 193 PRO A C 1
ATOM 1458 O O . PRO A 1 193 ? -15.137 1.140 -3.788 1.00 96.62 193 PRO A O 1
ATOM 1461 N N . LEU A 1 194 ? -13.294 0.353 -2.797 1.00 95.38 194 LEU A N 1
ATOM 1462 C CA . LEU A 1 194 ? -13.586 0.864 -1.452 1.00 95.38 194 LEU A CA 1
ATOM 1463 C C . LEU A 1 194 ? -12.707 2.074 -1.099 1.00 95.38 194 LEU A C 1
ATOM 1465 O O . LEU A 1 194 ? -13.191 3.109 -0.636 1.00 95.38 194 LEU A O 1
ATOM 1469 N N . ALA A 1 195 ? -11.402 1.980 -1.372 1.00 96.62 195 ALA A N 1
ATOM 1470 C CA . ALA A 1 195 ? -10.445 3.046 -1.081 1.00 96.62 195 ALA A CA 1
ATOM 1471 C C . ALA A 1 195 ? -9.207 3.006 -1.975 1.00 96.62 195 ALA A C 1
ATOM 1473 O O . ALA A 1 195 ? -8.906 2.017 -2.644 1.00 96.62 195 ALA A O 1
ATOM 1474 N N . LYS A 1 196 ? -8.453 4.104 -1.926 1.00 97.31 196 LYS A N 1
ATOM 1475 C CA . LYS A 1 196 ? -7.171 4.278 -2.603 1.00 97.31 196 LYS A CA 1
ATOM 1476 C C . LYS A 1 196 ? -6.052 4.407 -1.578 1.00 97.31 196 LYS A C 1
ATOM 1478 O O . LYS A 1 196 ? -6.006 5.368 -0.808 1.00 97.31 196 LYS A O 1
ATOM 1483 N N . LEU A 1 197 ? -5.121 3.463 -1.604 1.00 97.00 197 LEU A N 1
ATOM 1484 C CA . LEU A 1 197 ? -3.897 3.475 -0.812 1.00 97.00 197 LEU A CA 1
ATOM 1485 C C . LEU A 1 197 ? -2.744 3.969 -1.678 1.00 97.00 197 LEU A C 1
ATOM 1487 O O . LEU A 1 197 ? -2.516 3.462 -2.773 1.00 97.00 197 LEU A O 1
ATOM 1491 N N . TYR A 1 198 ? -1.985 4.954 -1.210 1.00 95.00 198 TYR A N 1
ATOM 1492 C CA . TYR A 1 198 ? -0.864 5.466 -1.990 1.00 95.00 198 TYR A CA 1
ATOM 1493 C C . TYR A 1 198 ? 0.312 5.938 -1.153 1.00 95.00 198 TYR A C 1
ATOM 1495 O O . TYR A 1 198 ? 0.188 6.337 0.006 1.00 95.00 198 TYR A O 1
ATOM 1503 N N . LYS A 1 199 ? 1.477 5.961 -1.801 1.00 91.50 199 LYS A N 1
ATOM 1504 C CA . LYS A 1 199 ? 2.685 6.609 -1.294 1.00 91.50 199 LYS A CA 1
ATOM 1505 C C . LYS A 1 199 ? 3.309 7.516 -2.340 1.00 91.50 199 LYS A C 1
ATOM 1507 O O . LYS A 1 199 ? 3.369 7.180 -3.523 1.00 91.50 199 LYS A O 1
ATOM 1512 N N . LYS A 1 200 ? 3.820 8.658 -1.883 1.00 89.12 200 LYS A N 1
ATOM 1513 C CA . LYS A 1 200 ? 4.555 9.620 -2.711 1.00 89.12 200 LYS A CA 1
ATOM 1514 C C . LYS A 1 200 ? 6.046 9.325 -2.580 1.00 89.12 200 LYS A C 1
ATOM 1516 O O . LYS A 1 200 ? 6.621 9.556 -1.520 1.00 89.12 200 LYS A O 1
ATOM 1521 N N . ARG A 1 201 ? 6.676 8.822 -3.645 1.00 82.38 201 ARG A N 1
ATOM 1522 C CA . ARG A 1 201 ? 8.066 8.336 -3.625 1.00 82.38 201 ARG A CA 1
ATOM 1523 C C . ARG A 1 201 ? 9.051 9.399 -3.149 1.00 82.38 201 ARG A C 1
ATOM 1525 O O . ARG A 1 201 ? 9.836 9.114 -2.254 1.00 82.38 201 ARG A O 1
ATOM 1532 N N . LEU A 1 202 ? 8.935 10.628 -3.655 1.00 80.50 202 LEU A N 1
ATOM 1533 C CA . LEU A 1 202 ? 9.808 11.742 -3.263 1.00 80.50 202 LEU A CA 1
ATOM 1534 C C . LEU A 1 202 ? 9.680 12.097 -1.773 1.00 80.50 202 LEU A C 1
ATOM 1536 O O . LEU A 1 202 ? 10.675 12.322 -1.095 1.00 80.50 202 LEU A O 1
ATOM 1540 N N . ARG A 1 203 ? 8.458 12.085 -1.226 1.00 76.06 203 ARG A N 1
ATOM 1541 C CA . ARG A 1 203 ? 8.230 12.375 0.201 1.00 76.06 203 ARG A CA 1
ATOM 1542 C C . ARG A 1 203 ? 8.689 11.237 1.116 1.00 76.06 203 ARG A C 1
ATOM 1544 O O . ARG A 1 203 ? 9.007 11.488 2.274 1.00 76.06 203 ARG A O 1
ATOM 1551 N N . ASN A 1 204 ? 8.772 10.016 0.590 1.00 73.19 204 ASN A N 1
ATOM 1552 C CA . ASN A 1 204 ? 9.243 8.839 1.317 1.00 73.19 204 ASN A CA 1
ATOM 1553 C C . ASN A 1 204 ? 10.781 8.705 1.334 1.00 73.19 204 ASN A C 1
ATOM 1555 O O . ASN A 1 204 ? 11.303 7.754 1.922 1.00 73.19 204 ASN A O 1
ATOM 1559 N N . ILE A 1 205 ? 11.523 9.647 0.733 1.00 69.50 205 ILE A N 1
ATOM 1560 C CA . ILE A 1 205 ? 12.995 9.654 0.765 1.00 69.50 205 ILE A CA 1
ATOM 1561 C C . ILE A 1 205 ? 13.536 9.885 2.184 1.00 69.50 205 ILE A C 1
ATOM 1563 O O . ILE A 1 205 ? 14.591 9.366 2.499 1.00 69.50 205 ILE A O 1
ATOM 1567 N N . PHE A 1 206 ? 12.834 10.583 3.076 1.00 68.81 206 PHE A N 1
ATOM 1568 C CA . PHE A 1 206 ? 13.345 10.811 4.442 1.00 68.81 206 PHE A CA 1
ATOM 1569 C C . PHE A 1 206 ? 12.604 9.995 5.496 1.00 68.81 206 PHE A C 1
ATOM 1571 O O . PHE A 1 206 ? 13.207 9.394 6.383 1.00 68.81 206 PHE A O 1
ATOM 1578 N N . ARG A 1 207 ? 11.280 9.924 5.369 1.00 78.75 207 ARG A N 1
ATOM 1579 C CA . ARG A 1 207 ? 10.410 9.209 6.301 1.00 78.75 207 ARG A CA 1
ATOM 1580 C C . ARG A 1 207 ? 9.302 8.547 5.515 1.00 78.75 207 ARG A C 1
ATOM 1582 O O . ARG A 1 207 ? 8.591 9.241 4.784 1.00 78.75 207 ARG A O 1
ATOM 1589 N N . LYS A 1 208 ? 9.146 7.232 5.647 1.00 84.56 208 LYS A N 1
ATOM 1590 C CA . LYS A 1 208 ? 8.110 6.514 4.904 1.00 84.56 208 LYS A CA 1
ATOM 1591 C C . LYS A 1 208 ? 6.726 6.965 5.373 1.00 84.56 208 LYS A C 1
ATOM 1593 O O . LYS A 1 208 ? 6.449 7.075 6.571 1.00 84.56 208 LYS A O 1
ATOM 1598 N N . ARG A 1 209 ? 5.864 7.275 4.405 1.00 90.31 209 ARG A N 1
ATOM 1599 C CA . ARG A 1 209 ? 4.473 7.678 4.615 1.00 90.31 209 ARG A CA 1
ATOM 1600 C C . ARG A 1 209 ? 3.569 6.937 3.646 1.00 90.31 209 ARG A C 1
ATOM 1602 O O . ARG A 1 209 ? 3.898 6.785 2.466 1.00 90.31 209 ARG A O 1
ATOM 1609 N N . TRP A 1 210 ? 2.419 6.539 4.157 1.00 94.50 210 TRP A N 1
ATOM 1610 C CA . TRP A 1 210 ? 1.335 5.931 3.408 1.00 94.50 210 TRP A CA 1
ATOM 1611 C C . TRP A 1 210 ? 0.040 6.662 3.712 1.00 94.50 210 TRP A C 1
ATOM 1613 O O . TRP A 1 210 ? -0.186 7.110 4.833 1.00 94.50 210 TRP A O 1
ATOM 1623 N N . TYR A 1 211 ? -0.794 6.800 2.696 1.00 95.88 211 TYR A N 1
ATOM 1624 C CA . TYR A 1 211 ? -2.039 7.544 2.756 1.00 95.88 211 TYR A CA 1
ATOM 1625 C C . TYR A 1 211 ? -3.170 6.626 2.315 1.00 95.88 211 TYR A C 1
ATOM 1627 O O . TYR A 1 211 ? -3.025 5.922 1.316 1.00 95.88 211 TYR A O 1
ATOM 1635 N N . CYS A 1 212 ? -4.287 6.668 3.032 1.00 96.94 212 CYS A N 1
ATOM 1636 C CA . CYS A 1 212 ? -5.537 6.062 2.608 1.00 96.94 212 CYS A CA 1
ATOM 1637 C C . CYS A 1 212 ? -6.555 7.159 2.340 1.00 96.94 212 CYS A C 1
ATOM 1639 O O . CYS A 1 212 ? -6.916 7.905 3.252 1.00 96.94 212 CYS A O 1
ATOM 1641 N N . ALA A 1 213 ? -7.032 7.238 1.105 1.00 96.50 213 ALA A N 1
ATOM 1642 C CA . ALA A 1 213 ? -8.096 8.143 0.709 1.00 96.50 213 ALA A CA 1
ATOM 1643 C C . ALA A 1 213 ? -9.356 7.370 0.314 1.00 96.50 213 ALA A C 1
ATOM 1645 O O . ALA A 1 213 ? -9.280 6.247 -0.190 1.00 96.50 213 ALA A O 1
ATOM 1646 N N . SER A 1 214 ? -10.513 7.993 0.519 1.00 94.06 214 SER A N 1
ATOM 1647 C CA . SER A 1 214 ? -11.770 7.556 -0.078 1.00 94.06 214 SER A CA 1
ATOM 1648 C C . SER A 1 214 ? -11.700 7.622 -1.609 1.00 94.06 214 SER A C 1
ATOM 1650 O O . SER A 1 214 ? -10.806 8.243 -2.196 1.00 94.06 214 SER A O 1
ATOM 1652 N N . LEU A 1 215 ? -12.699 7.048 -2.278 1.00 93.56 215 LEU A N 1
ATOM 1653 C CA . LEU A 1 215 ? -12.849 7.161 -3.733 1.00 93.56 215 LEU A CA 1
ATOM 1654 C C . LEU A 1 215 ? -12.987 8.615 -4.208 1.00 93.56 215 LEU A C 1
ATOM 1656 O O . LEU A 1 215 ? -12.505 8.950 -5.289 1.00 93.56 215 LEU A O 1
ATOM 1660 N N . SER A 1 216 ? -13.577 9.477 -3.373 1.00 92.00 216 SER A N 1
ATOM 1661 C CA . SER A 1 216 ? -13.705 10.922 -3.601 1.00 92.00 216 SER A CA 1
ATOM 1662 C C . SER A 1 216 ? -12.416 11.714 -3.339 1.00 92.00 216 SER A C 1
ATOM 1664 O O . SER A 1 216 ? -12.395 12.927 -3.526 1.00 92.00 216 SER A O 1
ATOM 1666 N N . GLY A 1 217 ? -11.333 11.057 -2.906 1.00 89.25 217 GLY A N 1
ATOM 1667 C CA . GLY A 1 217 ? -10.038 11.691 -2.641 1.00 89.25 217 GLY A CA 1
ATOM 1668 C C . GLY A 1 217 ? -9.893 12.307 -1.246 1.00 89.25 217 GLY A C 1
ATOM 1669 O O . GLY A 1 217 ? -8.852 12.891 -0.948 1.00 89.25 217 GLY A O 1
ATOM 1670 N N . GLN A 1 218 ? -10.891 12.156 -0.372 1.00 92.69 218 GLN A N 1
ATOM 1671 C CA . GLN A 1 218 ? -10.813 12.603 1.020 1.00 92.69 218 GLN A CA 1
ATOM 1672 C C . GLN A 1 218 ? -9.867 11.695 1.809 1.00 92.69 218 GLN A C 1
ATOM 1674 O O . GLN A 1 218 ? -9.993 10.473 1.762 1.00 92.69 218 GLN A O 1
ATOM 1679 N N . LEU A 1 219 ? -8.916 12.274 2.547 1.00 94.12 219 LEU A N 1
ATOM 1680 C CA . LEU A 1 219 ? -7.979 11.496 3.359 1.00 94.12 219 LEU A CA 1
ATOM 1681 C C . LEU A 1 219 ? -8.714 10.882 4.564 1.00 94.12 219 LEU A C 1
ATOM 1683 O O . LEU A 1 219 ? -9.236 11.601 5.417 1.00 94.12 219 LEU A O 1
ATOM 1687 N N . ASN A 1 220 ? -8.725 9.553 4.640 1.00 93.25 220 ASN A N 1
ATOM 1688 C CA . ASN A 1 220 ? -9.328 8.807 5.744 1.00 93.25 220 ASN A CA 1
ATOM 1689 C C . ASN A 1 220 ? -8.331 8.643 6.894 1.00 93.25 220 ASN A C 1
ATOM 1691 O O . ASN A 1 220 ? -8.645 8.971 8.036 1.00 93.25 220 ASN A O 1
ATOM 1695 N N . PHE A 1 221 ? -7.122 8.168 6.582 1.00 95.81 221 PHE A N 1
ATOM 1696 C CA . PHE A 1 221 ? -6.035 8.006 7.547 1.00 95.81 221 PHE A CA 1
ATOM 1697 C C . PHE A 1 221 ? -4.665 8.005 6.860 1.00 95.81 221 PHE A C 1
ATOM 1699 O O . PHE A 1 221 ? -4.546 7.896 5.635 1.00 95.81 221 PHE A O 1
ATOM 1706 N N . MET A 1 222 ? -3.610 8.133 7.660 1.00 95.88 222 MET A N 1
ATOM 1707 C CA . MET A 1 222 ? -2.219 8.123 7.213 1.00 95.88 222 MET A CA 1
ATOM 1708 C C . MET A 1 222 ? -1.381 7.249 8.136 1.00 95.88 222 MET A C 1
ATOM 1710 O O . MET A 1 222 ? -1.452 7.406 9.347 1.00 95.88 222 MET A O 1
ATOM 1714 N N . ALA A 1 223 ? -0.524 6.401 7.579 1.00 94.06 223 ALA A N 1
ATOM 1715 C CA . ALA A 1 223 ? 0.497 5.701 8.347 1.00 94.06 223 ALA A CA 1
ATOM 1716 C C . ALA A 1 223 ? 1.864 6.346 8.143 1.00 94.06 223 ALA A C 1
ATOM 1718 O O . ALA A 1 223 ? 2.248 6.715 7.025 1.00 94.06 223 ALA A O 1
ATOM 1719 N N . ARG A 1 224 ? 2.609 6.495 9.234 1.00 90.94 224 ARG A N 1
ATOM 1720 C CA . ARG A 1 224 ? 3.910 7.158 9.253 1.00 90.94 224 ARG A CA 1
ATOM 1721 C C . ARG A 1 224 ? 4.905 6.312 10.026 1.00 90.94 224 ARG A C 1
ATOM 1723 O O . ARG A 1 224 ? 4.607 5.869 11.123 1.00 90.94 224 ARG A O 1
ATOM 1730 N N . GLU A 1 225 ? 6.088 6.142 9.454 1.00 86.38 225 GLU A N 1
ATOM 1731 C CA . GLU A 1 225 ? 7.211 5.469 10.111 1.00 86.38 225 GLU A CA 1
ATOM 1732 C C . GLU A 1 225 ? 7.567 6.160 11.434 1.00 86.38 225 GLU A C 1
ATOM 1734 O O . GLU A 1 225 ? 7.649 7.389 11.474 1.00 86.38 225 GLU A O 1
ATOM 1739 N N . ASP A 1 226 ? 7.750 5.389 12.503 1.00 73.06 226 ASP A N 1
ATOM 1740 C CA . ASP A 1 226 ? 7.879 5.894 13.874 1.00 73.06 226 ASP A CA 1
ATOM 1741 C C . ASP A 1 226 ? 9.158 6.739 14.071 1.00 73.06 226 ASP A C 1
ATOM 1743 O O . ASP A 1 226 ? 9.091 7.911 14.448 1.00 73.06 226 ASP A O 1
ATOM 1747 N N . SER A 1 227 ? 10.321 6.239 13.638 1.00 65.88 227 SER A N 1
ATOM 1748 C CA . SER A 1 227 ? 11.620 6.882 13.884 1.00 65.88 227 SER A CA 1
ATOM 1749 C C . SER A 1 227 ? 12.299 7.437 12.623 1.00 65.88 227 SER A C 1
ATOM 1751 O O . SER A 1 227 ? 12.655 6.719 11.690 1.00 65.88 227 SER A O 1
ATOM 1753 N N . LEU A 1 228 ? 12.545 8.753 12.627 1.00 57.28 228 LEU A N 1
ATOM 1754 C CA . LEU A 1 228 ? 13.305 9.462 11.584 1.00 57.28 228 LEU A CA 1
ATOM 1755 C C . LEU A 1 228 ? 14.819 9.172 11.665 1.00 57.28 228 LEU A C 1
ATOM 1757 O O . LEU A 1 228 ? 15.516 9.141 10.658 1.00 57.28 228 LEU A O 1
ATOM 1761 N N . ILE A 1 229 ? 15.342 8.956 12.873 1.00 57.47 229 ILE A N 1
ATOM 1762 C CA . ILE A 1 229 ? 16.780 8.757 13.114 1.00 57.47 229 ILE A CA 1
ATOM 1763 C C . ILE A 1 229 ? 17.219 7.376 12.612 1.00 57.47 229 ILE A C 1
ATOM 1765 O O . ILE A 1 229 ? 18.199 7.268 11.878 1.00 57.47 229 ILE A O 1
ATOM 1769 N N . LEU A 1 230 ? 16.446 6.327 12.915 1.00 62.72 230 LEU A N 1
ATOM 1770 C CA . LEU A 1 230 ? 16.704 4.978 12.402 1.00 62.72 230 LEU A CA 1
ATOM 1771 C C . LEU A 1 230 ? 16.463 4.885 10.887 1.00 62.72 230 LEU A C 1
ATOM 1773 O O . LEU A 1 230 ? 17.166 4.132 10.211 1.00 62.72 230 LEU A O 1
ATOM 1777 N N . SER A 1 231 ? 15.527 5.669 10.329 1.00 56.69 231 SER A N 1
ATOM 1778 C CA . SER A 1 231 ? 15.296 5.711 8.878 1.00 56.69 231 SER A CA 1
ATOM 1779 C C . SER A 1 231 ? 16.455 6.358 8.107 1.00 56.69 231 SER A C 1
ATOM 1781 O O . SER A 1 231 ? 16.709 5.959 6.968 1.00 56.69 231 SER A O 1
ATOM 1783 N N . ILE A 1 232 ? 17.170 7.317 8.710 1.00 60.09 232 ILE A N 1
ATOM 1784 C CA . ILE A 1 232 ? 18.374 7.952 8.146 1.00 60.09 232 ILE A CA 1
ATOM 1785 C C . ILE A 1 232 ? 19.612 7.070 8.367 1.00 60.09 232 ILE A C 1
ATOM 1787 O O . ILE A 1 232 ? 20.339 6.802 7.410 1.00 60.09 232 ILE A O 1
ATOM 1791 N N . LEU A 1 233 ? 19.813 6.546 9.582 1.00 63.34 233 LEU A N 1
ATOM 1792 C CA . LEU A 1 233 ? 20.940 5.666 9.923 1.00 63.34 233 LEU A CA 1
ATOM 1793 C C . LEU A 1 233 ? 20.989 4.421 9.019 1.00 63.34 233 LEU A C 1
ATOM 1795 O O . LEU A 1 233 ? 22.044 4.065 8.499 1.00 63.34 233 LEU A O 1
ATOM 1799 N N . ARG A 1 234 ? 19.824 3.821 8.732 1.00 66.62 234 ARG A N 1
ATOM 1800 C CA . ARG A 1 234 ? 19.676 2.697 7.787 1.00 66.62 234 ARG A CA 1
ATOM 1801 C C . ARG A 1 234 ? 20.226 3.002 6.391 1.00 66.62 234 ARG A C 1
ATOM 1803 O O . ARG A 1 234 ? 20.737 2.110 5.721 1.00 66.62 234 ARG A O 1
ATOM 1810 N N . ARG A 1 235 ? 20.068 4.243 5.927 1.00 67.75 235 ARG A N 1
ATOM 1811 C CA . ARG A 1 235 ? 20.442 4.657 4.567 1.00 67.75 235 ARG A CA 1
ATOM 1812 C C . ARG A 1 235 ? 21.934 4.948 4.447 1.00 67.75 235 ARG A C 1
ATOM 1814 O O . ARG A 1 235 ? 22.487 4.727 3.378 1.00 67.75 235 ARG A O 1
ATOM 1821 N N . PHE A 1 236 ? 22.565 5.408 5.527 1.00 60.31 236 PHE A N 1
ATOM 1822 C CA . PHE A 1 236 ? 24.001 5.698 5.567 1.00 60.31 236 PHE A CA 1
ATOM 1823 C C . PHE A 1 236 ? 24.861 4.439 5.771 1.00 60.31 236 PHE A C 1
ATOM 1825 O O . PHE A 1 236 ? 25.972 4.376 5.260 1.00 60.31 236 PHE A O 1
ATOM 1832 N N . LEU A 1 237 ? 24.338 3.412 6.455 1.00 58.91 237 LEU A N 1
ATOM 1833 C CA . LEU A 1 237 ? 25.056 2.161 6.753 1.00 58.91 237 LEU A CA 1
ATOM 1834 C C . LEU A 1 237 ? 24.853 1.035 5.713 1.00 58.91 237 LEU A C 1
ATOM 1836 O O . LEU A 1 237 ? 25.064 -0.130 6.038 1.00 58.91 237 LEU A O 1
ATOM 1840 N N . LEU A 1 238 ? 24.420 1.357 4.483 1.00 53.59 238 LEU A N 1
ATOM 1841 C CA . LEU A 1 238 ? 24.281 0.415 3.352 1.00 53.59 238 LEU A CA 1
ATOM 1842 C C . LEU A 1 238 ? 23.708 -0.966 3.738 1.00 53.59 238 LEU A C 1
ATOM 1844 O O . LEU A 1 238 ? 24.341 -1.992 3.523 1.00 53.59 238 LEU A O 1
ATOM 1848 N N . GLY A 1 239 ? 22.495 -1.006 4.302 1.00 52.69 239 GLY A N 1
ATOM 1849 C CA . GLY A 1 239 ? 21.682 -2.232 4.348 1.00 52.69 239 GLY A CA 1
ATOM 1850 C C . GLY A 1 239 ? 22.306 -3.460 5.029 1.00 52.69 239 GLY A C 1
ATOM 1851 O O . GLY A 1 239 ? 21.801 -4.558 4.817 1.00 52.69 239 GLY A O 1
ATOM 1852 N N . PHE A 1 240 ? 23.361 -3.311 5.842 1.00 42.38 240 PHE A N 1
ATOM 1853 C CA . PHE A 1 240 ? 24.141 -4.466 6.307 1.00 42.38 240 PHE A CA 1
ATOM 1854 C C . PHE A 1 240 ? 23.441 -5.368 7.325 1.00 42.38 240 PHE A C 1
ATOM 1856 O O . PHE A 1 240 ? 23.966 -6.413 7.682 1.00 42.38 240 PHE A O 1
ATOM 1863 N N . PHE A 1 241 ? 22.226 -5.034 7.745 1.00 43.78 241 PHE A N 1
ATOM 1864 C CA . PHE A 1 241 ? 21.409 -5.950 8.514 1.00 43.78 241 PHE A CA 1
ATOM 1865 C C . PHE A 1 241 ? 19.936 -5.697 8.208 1.00 43.78 241 PHE A C 1
ATOM 1867 O O . PHE A 1 241 ? 19.374 -4.694 8.654 1.00 43.78 241 PHE A O 1
ATOM 1874 N N . GLY A 1 242 ? 19.256 -6.657 7.580 1.00 46.81 242 GLY A N 1
ATOM 1875 C CA . GLY A 1 242 ? 17.791 -6.806 7.649 1.00 46.81 242 GLY A CA 1
ATOM 1876 C C . GLY A 1 242 ? 17.247 -6.992 9.085 1.00 46.81 242 GLY A C 1
ATOM 1877 O O . GLY A 1 242 ? 16.192 -7.587 9.282 1.00 46.81 242 GLY A O 1
ATOM 1878 N N . LEU A 1 243 ? 17.978 -6.523 10.109 1.00 43.50 243 LEU A N 1
ATOM 1879 C CA . LEU A 1 243 ? 17.597 -6.483 11.516 1.00 43.50 243 LEU A CA 1
ATOM 1880 C C . LEU A 1 243 ? 16.937 -5.158 11.929 1.00 43.50 243 LEU A C 1
ATOM 1882 O O . LEU A 1 243 ? 16.223 -5.147 12.930 1.00 43.50 243 LEU A O 1
ATOM 1886 N N . LEU A 1 244 ? 17.137 -4.045 11.210 1.00 48.91 244 LEU A N 1
ATOM 1887 C CA . LEU A 1 244 ? 16.567 -2.747 11.607 1.00 48.91 244 LEU A CA 1
ATOM 1888 C C . LEU A 1 244 ? 15.163 -2.551 11.018 1.00 48.91 244 LEU A C 1
ATOM 1890 O O . LEU A 1 244 ? 14.977 -2.073 9.899 1.00 48.91 244 LEU A O 1
ATOM 1894 N N . ARG A 1 245 ? 14.178 -2.945 11.827 1.00 62.19 245 ARG A N 1
ATOM 1895 C CA . ARG A 1 245 ? 12.740 -3.037 11.533 1.00 62.19 245 ARG A CA 1
ATOM 1896 C C . ARG A 1 245 ? 12.061 -1.667 11.465 1.00 62.19 245 ARG A C 1
ATOM 1898 O O . ARG A 1 245 ? 12.532 -0.700 12.059 1.00 62.19 245 ARG A O 1
ATOM 1905 N N . THR A 1 246 ? 10.944 -1.578 10.739 1.00 67.56 246 THR A N 1
ATOM 1906 C CA . THR A 1 246 ? 10.133 -0.352 10.649 1.00 67.56 246 THR A CA 1
ATOM 1907 C C . THR A 1 246 ? 8.789 -0.534 11.347 1.00 67.56 246 THR A C 1
ATOM 1909 O O . THR A 1 246 ? 7.978 -1.339 10.898 1.00 67.56 246 THR A O 1
ATOM 1912 N N . ASN A 1 247 ? 8.549 0.263 12.387 1.00 83.88 247 ASN A N 1
ATOM 1913 C CA . ASN A 1 247 ? 7.237 0.431 13.008 1.00 83.88 247 ASN A CA 1
ATOM 1914 C C . ASN A 1 247 ? 6.510 1.617 12.366 1.00 83.88 247 ASN A C 1
ATOM 1916 O O . ASN A 1 247 ? 7.152 2.591 11.950 1.00 83.88 247 ASN A O 1
ATOM 1920 N N . TYR A 1 248 ? 5.185 1.549 12.291 1.00 89.56 248 TYR A N 1
ATOM 1921 C CA . TYR A 1 248 ? 4.356 2.646 11.802 1.00 89.56 248 TYR A CA 1
ATOM 1922 C C . TYR A 1 248 ? 3.297 3.025 12.825 1.00 89.56 248 TYR A C 1
ATOM 1924 O O . TYR A 1 248 ? 2.643 2.167 13.400 1.00 89.56 248 TYR A O 1
ATOM 1932 N N . VAL A 1 249 ? 3.060 4.324 12.952 1.00 92.81 249 VAL A N 1
ATOM 1933 C CA . VAL A 1 249 ? 1.917 4.872 13.678 1.00 92.81 249 VAL A CA 1
ATOM 1934 C C . VAL A 1 249 ? 0.855 5.277 12.661 1.00 92.81 249 VAL A C 1
ATOM 1936 O O . VAL A 1 249 ? 1.151 5.955 11.668 1.00 92.81 249 VAL A O 1
AT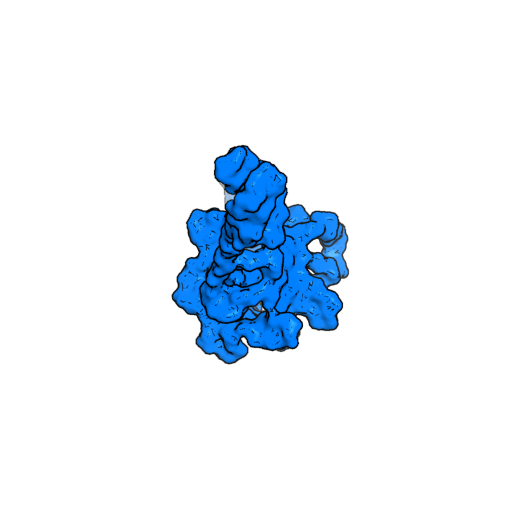OM 1939 N N . ILE A 1 250 ? -0.379 4.843 12.893 1.00 95.19 250 ILE A N 1
ATOM 1940 C CA . ILE A 1 250 ? -1.552 5.135 12.075 1.00 95.19 250 ILE A CA 1
ATOM 1941 C C . ILE A 1 250 ? -2.293 6.310 12.707 1.00 95.19 250 ILE A C 1
ATOM 1943 O O . ILE A 1 250 ? -2.720 6.266 13.857 1.00 95.19 250 ILE A O 1
ATOM 1947 N N . TYR A 1 251 ? -2.465 7.369 11.926 1.00 95.25 251 TYR A N 1
ATOM 1948 C CA . TYR A 1 251 ? -3.173 8.582 12.303 1.00 95.25 251 TYR A CA 1
ATOM 1949 C C . TYR A 1 251 ? -4.514 8.642 11.574 1.00 95.25 251 TYR A C 1
ATOM 1951 O O . TYR A 1 251 ? -4.549 8.691 10.340 1.00 95.25 251 TYR A O 1
ATOM 1959 N N . GLY A 1 252 ? -5.602 8.648 12.340 1.00 92.69 252 GLY A N 1
ATOM 1960 C CA . GLY A 1 252 ? -6.950 8.948 11.865 1.00 92.69 252 GLY A CA 1
ATOM 1961 C C . GLY A 1 252 ? -7.241 10.451 11.909 1.00 92.69 252 GLY A C 1
ATOM 1962 O O . GLY A 1 252 ? -6.337 11.281 12.014 1.00 92.69 252 GLY A O 1
ATOM 1963 N N . ARG A 1 253 ? -8.527 10.819 11.858 1.00 86.19 253 ARG A N 1
ATOM 1964 C CA . ARG A 1 253 ? -8.961 12.230 11.923 1.00 86.19 253 ARG A CA 1
ATOM 1965 C C . ARG A 1 253 ? -8.760 12.864 13.301 1.00 86.19 253 ARG A C 1
ATOM 1967 O O . ARG A 1 253 ? -8.498 14.057 13.383 1.00 86.19 253 ARG A O 1
ATOM 1974 N N . SER A 1 254 ? -8.884 12.072 14.363 1.00 83.69 254 SER A N 1
ATOM 1975 C CA . SER A 1 254 ? -8.835 12.512 15.763 1.00 83.69 254 SER A CA 1
ATOM 1976 C C . SER A 1 254 ? -7.468 12.319 16.432 1.00 83.69 254 SER A C 1
ATOM 1978 O O . SER A 1 254 ? -7.353 12.515 17.637 1.00 83.69 254 SER A O 1
ATOM 1980 N N . GLY A 1 255 ? -6.433 11.932 15.677 1.00 89.94 255 GLY A N 1
ATOM 1981 C CA . GLY A 1 255 ? -5.097 11.659 16.209 1.00 89.94 255 GLY A CA 1
ATOM 1982 C C . GLY A 1 255 ? -4.651 10.223 15.953 1.00 89.94 255 GLY A C 1
ATOM 1983 O O . GLY A 1 255 ? -4.938 9.661 14.896 1.00 89.94 255 GLY A O 1
ATOM 1984 N N . VAL A 1 256 ? -3.901 9.647 16.893 1.00 93.62 256 VAL A N 1
ATOM 1985 C CA . VAL A 1 256 ? -3.417 8.263 16.792 1.00 93.62 256 VAL A CA 1
ATOM 1986 C C . VAL A 1 256 ? -4.608 7.310 16.846 1.00 93.62 256 VAL A C 1
ATOM 1988 O O . VAL A 1 256 ? -5.409 7.354 17.772 1.00 93.62 256 VAL A O 1
ATOM 1991 N N . ALA A 1 257 ? -4.722 6.477 15.819 1.00 94.25 257 ALA A N 1
ATOM 1992 C CA . ALA A 1 257 ? -5.799 5.511 15.635 1.00 94.25 257 ALA A CA 1
ATOM 1993 C C . ALA A 1 257 ? -5.296 4.061 15.712 1.00 94.25 257 ALA A C 1
ATOM 1995 O O . ALA A 1 257 ? -6.091 3.140 15.865 1.00 94.25 257 ALA A O 1
ATOM 1996 N N . GLY A 1 258 ? -3.983 3.852 15.626 1.00 93.75 258 GLY A N 1
ATOM 1997 C CA . GLY A 1 258 ? -3.386 2.538 15.789 1.00 93.75 258 GLY A CA 1
ATOM 1998 C C . GLY A 1 258 ? -1.905 2.508 15.457 1.00 93.75 258 GLY A C 1
ATOM 1999 O O . GLY A 1 258 ? -1.292 3.535 15.159 1.00 93.75 258 GLY A O 1
ATOM 2000 N N . GLU A 1 259 ? -1.347 1.311 15.475 1.00 94.06 259 GLU A N 1
ATOM 2001 C CA . GLU A 1 259 ? 0.064 1.038 15.256 1.00 94.06 259 GLU A CA 1
ATOM 2002 C C . GLU A 1 259 ? 0.244 -0.222 14.409 1.00 94.06 259 GLU A C 1
ATOM 2004 O O . GLU A 1 259 ? -0.592 -1.125 14.388 1.00 94.06 259 GLU A O 1
ATOM 2009 N N . PHE A 1 260 ? 1.358 -0.275 13.689 1.00 91.50 260 PHE A N 1
ATOM 2010 C CA . PHE A 1 260 ? 1.795 -1.439 12.941 1.00 91.50 260 PHE A CA 1
ATOM 2011 C C . PHE A 1 260 ? 3.234 -1.760 13.330 1.00 91.50 260 PHE A C 1
ATOM 2013 O O . PHE A 1 260 ? 4.177 -1.106 12.870 1.00 91.50 260 PHE A O 1
ATOM 2020 N N . ASN A 1 261 ? 3.383 -2.758 14.197 1.00 87.19 261 ASN A N 1
ATOM 2021 C CA . ASN A 1 261 ? 4.632 -3.077 14.881 1.00 87.19 261 ASN A CA 1
ATOM 2022 C C . ASN A 1 261 ? 5.064 -4.513 14.577 1.00 87.19 261 ASN A C 1
ATOM 2024 O O . ASN A 1 261 ? 4.238 -5.423 14.547 1.00 87.19 261 ASN A O 1
ATOM 2028 N N . ARG A 1 262 ? 6.367 -4.754 14.412 1.00 77.00 262 ARG A N 1
ATOM 2029 C CA . ARG A 1 262 ? 6.912 -6.122 14.322 1.00 77.00 262 ARG A CA 1
ATOM 2030 C C . ARG A 1 262 ? 7.306 -6.608 15.711 1.00 77.00 262 ARG A C 1
ATOM 2032 O O . ARG A 1 262 ? 8.197 -6.020 16.326 1.00 77.00 262 ARG A O 1
ATOM 2039 N N . ARG A 1 263 ? 6.687 -7.686 16.207 1.00 69.06 263 ARG A N 1
ATOM 2040 C CA . ARG A 1 263 ? 7.077 -8.280 17.498 1.00 69.06 263 ARG A CA 1
ATOM 2041 C C . ARG A 1 263 ? 8.333 -9.139 17.346 1.00 69.06 263 ARG A C 1
ATOM 2043 O O . ARG A 1 263 ? 8.537 -9.809 16.339 1.00 69.06 263 ARG A O 1
ATOM 2050 N N . PHE A 1 264 ? 9.198 -9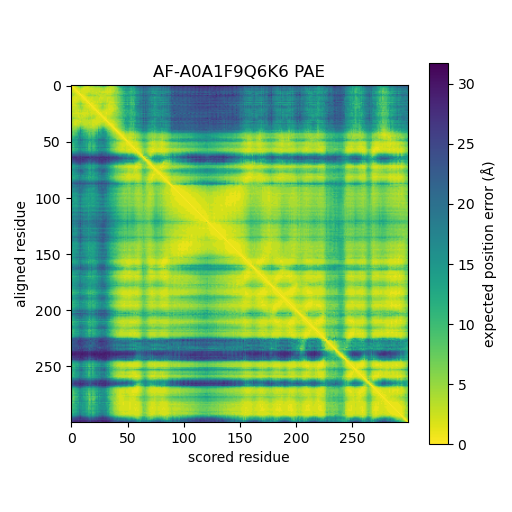.078 18.358 1.00 48.62 264 PHE A N 1
ATOM 2051 C CA . PHE A 1 264 ? 10.469 -9.803 18.434 1.00 48.62 264 PHE A CA 1
ATOM 2052 C C . PHE A 1 264 ? 10.219 -11.241 18.920 1.00 48.62 264 PHE A C 1
ATOM 2054 O O . PHE A 1 264 ? 10.577 -11.604 20.032 1.00 48.62 264 PHE A O 1
ATOM 2061 N N . THR A 1 265 ? 9.538 -12.053 18.117 1.00 53.62 265 THR A N 1
ATOM 2062 C CA . THR A 1 265 ? 9.370 -13.494 18.377 1.00 53.62 265 THR A CA 1
ATOM 2063 C C . THR A 1 265 ? 10.202 -14.315 17.387 1.00 53.62 265 THR A C 1
ATOM 2065 O O . THR A 1 265 ? 10.602 -13.795 16.350 1.00 53.62 265 THR A O 1
ATOM 2068 N N . MET A 1 266 ? 10.471 -15.595 17.693 1.00 44.66 266 MET A N 1
ATOM 2069 C CA . MET A 1 266 ? 11.197 -16.541 16.810 1.00 44.66 266 MET A CA 1
ATOM 2070 C C . MET A 1 266 ? 10.562 -16.672 15.409 1.00 44.66 266 MET A C 1
ATOM 2072 O O . MET A 1 266 ? 11.223 -17.084 14.463 1.00 44.66 266 MET A O 1
ATOM 2076 N N . LEU A 1 267 ? 9.286 -16.292 15.284 1.00 56.09 267 LEU A N 1
ATOM 2077 C CA . LEU A 1 267 ? 8.563 -16.104 14.032 1.00 56.09 267 LEU A CA 1
ATOM 2078 C C . LEU A 1 267 ? 8.304 -14.603 13.847 1.00 56.09 267 LEU A C 1
ATOM 2080 O O . LEU A 1 267 ? 7.781 -13.946 14.754 1.00 56.09 267 LEU A O 1
ATOM 2084 N N . ASP A 1 268 ? 8.683 -14.062 12.691 1.00 60.31 268 ASP A N 1
ATOM 2085 C CA . ASP A 1 268 ? 8.469 -12.661 12.332 1.00 60.31 268 ASP A CA 1
ATOM 2086 C C . ASP A 1 268 ? 6.977 -12.371 12.133 1.00 60.31 268 ASP A C 1
ATOM 2088 O O . ASP A 1 268 ? 6.442 -12.542 11.038 1.00 60.31 268 ASP A O 1
ATOM 2092 N N . ARG A 1 269 ? 6.307 -11.908 13.195 1.00 78.19 269 ARG A N 1
ATOM 2093 C CA . ARG A 1 269 ? 4.897 -11.502 13.158 1.00 78.19 269 ARG A CA 1
ATOM 2094 C C . ARG A 1 269 ? 4.761 -9.988 13.183 1.00 78.19 269 ARG A C 1
ATOM 2096 O O . ARG A 1 269 ? 5.295 -9.311 14.071 1.00 78.19 269 ARG A O 1
ATOM 2103 N N . TYR A 1 270 ? 4.006 -9.465 12.225 1.00 85.38 270 TYR A N 1
ATOM 2104 C CA . TYR A 1 270 ? 3.574 -8.073 12.237 1.00 85.38 270 TYR A CA 1
ATOM 2105 C C . TYR A 1 270 ? 2.217 -7.961 12.918 1.00 85.38 270 TYR A C 1
ATOM 2107 O O . TYR A 1 270 ? 1.333 -8.785 12.707 1.00 85.38 270 TYR A O 1
ATOM 2115 N N . VAL A 1 271 ? 2.058 -6.936 13.742 1.00 90.56 271 VAL A N 1
ATOM 2116 C CA . VAL A 1 271 ? 0.857 -6.679 14.529 1.00 90.56 271 VAL A CA 1
ATOM 2117 C C . VAL A 1 271 ? 0.267 -5.367 14.056 1.00 90.56 271 VAL A C 1
ATOM 2119 O O . V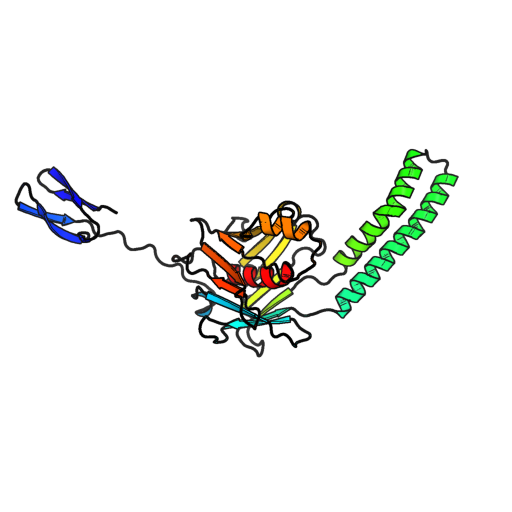AL A 1 271 ? 0.901 -4.325 14.208 1.00 90.56 271 VAL A O 1
ATOM 2122 N N . LEU A 1 272 ? -0.928 -5.425 13.483 1.00 94.00 272 LEU A N 1
ATOM 2123 C CA . LEU A 1 272 ? -1.776 -4.268 13.246 1.00 94.00 272 LEU A CA 1
ATOM 2124 C C . LEU A 1 272 ? -2.722 -4.130 14.439 1.00 94.00 272 LEU A C 1
ATOM 2126 O O . LEU A 1 272 ? -3.614 -4.959 14.611 1.00 94.00 272 LEU A O 1
ATOM 2130 N N . ASP A 1 273 ? -2.512 -3.098 15.248 1.00 94.44 273 ASP A N 1
ATOM 2131 C CA . ASP A 1 273 ? -3.317 -2.791 16.428 1.00 94.44 273 ASP A CA 1
ATOM 2132 C C . ASP A 1 273 ? -4.063 -1.471 16.213 1.00 94.44 273 ASP A C 1
ATOM 2134 O O . ASP A 1 273 ? -3.453 -0.420 16.030 1.00 94.44 273 ASP A O 1
ATOM 2138 N N . LEU A 1 274 ? -5.390 -1.524 16.205 1.00 95.00 274 LEU A N 1
ATOM 2139 C CA . LEU A 1 274 ? -6.294 -0.392 16.003 1.00 95.00 274 LEU A CA 1
ATOM 2140 C C . LEU A 1 274 ? -7.144 -0.111 17.249 1.00 95.00 274 LEU A C 1
ATOM 2142 O O . LEU A 1 274 ? -8.148 0.597 17.165 1.00 95.00 274 LEU A O 1
ATOM 2146 N N . SER A 1 275 ? -6.741 -0.632 18.413 1.00 92.31 275 SER A N 1
ATOM 2147 C CA . SER A 1 275 ? -7.479 -0.495 19.679 1.00 92.31 275 SER A CA 1
ATOM 2148 C C . SER A 1 275 ? -7.612 0.967 20.133 1.00 92.31 275 SER A C 1
ATOM 2150 O O . SER A 1 275 ? -8.507 1.317 20.905 1.00 92.31 275 SER A O 1
ATOM 2152 N N . ALA A 1 276 ? -6.739 1.854 19.638 1.00 92.19 276 ALA A N 1
ATOM 2153 C CA . ALA A 1 276 ? -6.833 3.296 19.861 1.00 92.19 276 ALA A CA 1
ATOM 2154 C C . ALA A 1 276 ? -8.030 3.938 19.123 1.00 92.19 276 ALA A C 1
ATOM 2156 O O . ALA A 1 276 ? -8.577 4.941 19.585 1.00 92.19 276 ALA A O 1
ATOM 2157 N N . ASP A 1 277 ? -8.497 3.349 18.019 1.00 93.25 277 ASP A N 1
ATOM 2158 C CA . ASP A 1 277 ? -9.662 3.802 17.254 1.00 93.25 277 ASP A CA 1
ATOM 2159 C C . ASP A 1 277 ? -10.972 3.216 17.803 1.00 93.25 277 ASP A C 1
ATOM 2161 O O . ASP A 1 277 ? -11.670 2.453 17.133 1.00 93.25 277 ASP A O 1
ATOM 2165 N N . ARG A 1 278 ? -11.320 3.600 19.037 1.00 88.81 278 ARG A N 1
ATOM 2166 C CA . ARG A 1 278 ? -12.483 3.073 19.785 1.00 88.81 278 ARG A CA 1
ATOM 2167 C C . ARG A 1 278 ? -13.827 3.257 19.075 1.00 88.81 278 ARG A C 1
ATOM 2169 O O . ARG A 1 278 ? -14.735 2.455 19.249 1.00 88.81 278 ARG A O 1
ATOM 2176 N N . LEU A 1 279 ? -13.963 4.321 18.280 1.00 90.50 279 LEU A N 1
ATOM 2177 C CA . LEU A 1 279 ? -15.188 4.610 17.521 1.00 90.50 279 LEU A CA 1
ATOM 2178 C C . LEU A 1 279 ? -15.216 3.925 16.149 1.00 90.50 279 LEU A C 1
ATOM 2180 O O . LEU A 1 279 ? -16.168 4.128 15.390 1.00 90.50 279 LEU A O 1
ATOM 2184 N N . ARG A 1 280 ? -14.174 3.144 15.825 1.00 92.19 280 ARG A N 1
ATOM 2185 C CA . ARG A 1 280 ? -13.957 2.492 14.528 1.00 92.19 280 ARG A CA 1
ATOM 2186 C C . ARG A 1 280 ? -14.133 3.475 13.370 1.00 92.19 280 ARG A C 1
ATOM 2188 O O . ARG A 1 280 ? -14.847 3.240 12.394 1.00 92.19 280 ARG A O 1
ATOM 2195 N N . SER A 1 281 ? -13.511 4.644 13.524 1.00 91.06 281 SER A N 1
ATOM 2196 C CA . SER A 1 281 ? -13.544 5.716 12.532 1.00 91.06 281 SER A CA 1
ATOM 2197 C C . SER A 1 281 ? -12.825 5.324 11.238 1.00 91.06 281 SER A C 1
ATOM 2199 O O . SER A 1 281 ? -13.174 5.843 10.173 1.00 91.06 281 SER A O 1
ATOM 2201 N N . ILE A 1 282 ? -11.868 4.394 11.330 1.00 93.75 282 ILE A N 1
ATOM 2202 C CA . ILE A 1 282 ? -11.166 3.773 10.212 1.00 93.75 282 ILE A CA 1
ATOM 2203 C C . ILE A 1 282 ? -11.814 2.427 9.884 1.00 93.75 282 ILE A C 1
ATOM 2205 O O . ILE A 1 282 ? -11.824 1.519 10.713 1.00 93.75 282 ILE A O 1
ATOM 2209 N N . ASP A 1 283 ? -12.251 2.282 8.632 1.00 94.38 283 ASP A N 1
ATOM 2210 C CA . ASP A 1 283 ? -12.683 0.995 8.079 1.00 94.38 283 ASP A CA 1
ATOM 2211 C C . ASP A 1 283 ? -11.535 -0.030 8.140 1.00 94.38 283 ASP A C 1
ATOM 2213 O O . ASP A 1 283 ? -10.450 0.178 7.572 1.00 94.38 283 ASP A O 1
ATOM 2217 N N . ARG A 1 284 ? -11.775 -1.141 8.845 1.00 94.75 284 ARG A N 1
ATOM 2218 C CA . ARG A 1 284 ? -10.765 -2.177 9.105 1.00 94.75 284 ARG A CA 1
ATOM 2219 C C . ARG A 1 284 ? -10.287 -2.885 7.839 1.00 94.75 284 ARG A C 1
ATOM 2221 O O . ARG A 1 284 ? -9.130 -3.301 7.800 1.00 94.75 284 ARG A O 1
ATOM 2228 N N . ARG A 1 285 ? -11.091 -2.949 6.771 1.00 95.12 285 ARG A N 1
ATOM 2229 C CA . ARG A 1 285 ? -10.666 -3.500 5.469 1.00 95.12 285 ARG A CA 1
ATOM 2230 C C . ARG A 1 285 ? -9.541 -2.661 4.872 1.00 95.12 285 ARG A C 1
ATOM 2232 O O . ARG A 1 285 ? -8.548 -3.201 4.385 1.00 95.12 285 ARG A O 1
ATOM 2239 N N . HIS A 1 286 ? -9.656 -1.335 4.961 1.00 95.56 286 HIS A N 1
ATOM 2240 C CA . HIS A 1 286 ? -8.622 -0.417 4.481 1.00 95.56 286 HIS A CA 1
ATOM 2241 C C . HIS A 1 286 ? -7.342 -0.510 5.314 1.00 95.56 286 HIS A C 1
ATOM 2243 O O . HIS A 1 286 ? -6.243 -0.508 4.755 1.00 95.56 286 HIS A O 1
ATOM 2249 N N . ALA A 1 287 ? -7.472 -0.591 6.641 1.00 95.50 287 ALA A N 1
ATOM 2250 C CA . ALA A 1 287 ? -6.325 -0.716 7.535 1.00 95.50 287 ALA A CA 1
ATOM 2251 C C . ALA A 1 287 ? -5.589 -2.050 7.337 1.00 95.50 287 ALA A C 1
ATOM 2253 O O . ALA A 1 287 ? -4.362 -2.061 7.245 1.00 95.50 287 ALA A O 1
ATOM 2254 N N . LEU A 1 288 ? -6.325 -3.155 7.177 1.00 95.00 288 LEU A N 1
ATOM 2255 C CA . LEU A 1 288 ? -5.754 -4.465 6.873 1.00 95.00 288 LEU A CA 1
ATOM 2256 C C . LEU A 1 288 ? -5.035 -4.466 5.518 1.00 95.00 288 LEU A C 1
ATOM 2258 O O . LEU A 1 288 ? -3.890 -4.908 5.431 1.00 95.00 288 LEU A O 1
ATOM 2262 N N . ALA A 1 289 ? -5.663 -3.915 4.474 1.00 95.38 289 ALA A N 1
ATOM 2263 C CA . ALA A 1 289 ? -5.039 -3.775 3.159 1.00 95.38 289 ALA A CA 1
ATOM 2264 C C . ALA A 1 289 ? -3.735 -2.963 3.227 1.00 95.38 289 ALA A C 1
ATOM 2266 O O . ALA A 1 289 ? -2.740 -3.332 2.599 1.00 95.38 289 ALA A O 1
ATOM 2267 N N . LEU A 1 290 ? -3.708 -1.890 4.027 1.00 95.12 290 LEU A N 1
ATOM 2268 C CA . LEU A 1 290 ? -2.476 -1.155 4.297 1.00 95.12 290 LEU A CA 1
ATOM 2269 C C . LEU A 1 290 ? -1.441 -2.041 5.005 1.00 95.12 290 LEU A C 1
ATOM 2271 O O . LEU A 1 290 ? -0.295 -2.054 4.569 1.00 95.12 290 LEU A O 1
ATOM 2275 N N . GLY A 1 291 ? -1.819 -2.769 6.059 1.00 92.12 291 GLY A N 1
ATOM 2276 C CA . GLY A 1 291 ? -0.917 -3.664 6.792 1.00 92.12 291 GLY A CA 1
ATOM 2277 C C . GLY A 1 291 ? -0.228 -4.678 5.875 1.00 92.12 291 GLY A C 1
ATOM 2278 O O . GLY A 1 291 ? 0.996 -4.811 5.903 1.00 92.12 291 GLY A O 1
ATOM 2279 N N . ILE A 1 292 ? -0.986 -5.300 4.966 1.00 90.62 292 ILE A N 1
ATOM 2280 C CA . ILE A 1 292 ? -0.441 -6.236 3.971 1.00 90.62 292 ILE A CA 1
ATOM 2281 C C . ILE A 1 292 ? 0.507 -5.519 2.990 1.00 90.62 292 ILE A C 1
ATOM 2283 O O . ILE A 1 292 ? 1.565 -6.043 2.634 1.00 90.62 292 ILE A O 1
ATOM 2287 N N . LEU A 1 293 ? 0.178 -4.298 2.549 1.00 90.06 293 LEU A N 1
ATOM 2288 C CA . LEU A 1 293 ? 1.064 -3.504 1.685 1.00 90.06 293 LEU A CA 1
ATOM 2289 C C . LEU A 1 293 ? 2.349 -3.047 2.392 1.00 90.06 293 LEU A C 1
ATOM 2291 O O . LEU A 1 293 ? 3.382 -2.915 1.729 1.00 90.06 293 LEU A O 1
ATOM 2295 N N . LEU A 1 294 ? 2.298 -2.789 3.701 1.00 87.25 294 LEU A N 1
ATOM 2296 C CA . LEU A 1 294 ? 3.460 -2.411 4.504 1.00 87.25 294 LEU A CA 1
ATOM 2297 C C . LEU A 1 294 ? 4.427 -3.585 4.665 1.00 87.25 294 LEU A C 1
ATOM 2299 O O . LEU A 1 294 ? 5.623 -3.392 4.448 1.00 87.25 294 LEU A O 1
ATOM 2303 N N . ASP A 1 295 ? 3.918 -4.784 4.953 1.00 80.69 295 ASP A N 1
ATOM 2304 C CA . ASP A 1 295 ? 4.736 -6.000 5.046 1.00 80.69 295 ASP A CA 1
ATOM 2305 C C . ASP A 1 295 ? 5.345 -6.383 3.680 1.00 80.69 295 ASP A C 1
ATOM 2307 O O . ASP A 1 295 ? 6.557 -6.535 3.536 1.00 80.69 295 ASP A O 1
ATOM 2311 N N . THR A 1 296 ? 4.530 -6.419 2.619 1.00 71.19 296 THR A N 1
ATOM 2312 C CA . THR A 1 296 ? 4.975 -6.859 1.277 1.00 71.19 296 THR A CA 1
ATOM 2313 C C . THR A 1 296 ? 5.780 -5.812 0.496 1.00 71.19 296 THR A C 1
ATOM 2315 O O . THR A 1 296 ? 6.533 -6.137 -0.430 1.00 71.19 296 THR A O 1
ATOM 2318 N N . GLY A 1 297 ? 5.556 -4.522 0.759 1.00 58.59 297 GLY A N 1
ATOM 2319 C CA . GLY A 1 297 ? 5.958 -3.436 -0.133 1.00 58.59 297 GLY A CA 1
ATOM 2320 C C . GLY A 1 297 ? 7.129 -2.585 0.323 1.00 58.59 297 GLY A C 1
ATOM 2321 O O . GLY A 1 297 ? 7.678 -1.862 -0.516 1.00 58.59 297 GLY A O 1
ATOM 2322 N N . GLU A 1 298 ? 7.502 -2.649 1.597 1.00 57.22 298 GLU A N 1
ATOM 2323 C CA . GLU A 1 298 ? 8.589 -1.842 2.157 1.00 57.22 298 GLU A CA 1
ATOM 2324 C C . GLU A 1 298 ? 9.895 -2.608 2.373 1.00 57.22 298 GLU A C 1
ATOM 2326 O O . GLU A 1 298 ? 10.886 -1.970 2.738 1.00 57.22 298 GLU A O 1
ATOM 2331 N N . GLY A 1 299 ? 9.907 -3.904 2.036 1.00 49.75 299 GLY A N 1
ATOM 2332 C CA . GLY A 1 299 ? 11.046 -4.799 2.227 1.00 49.75 299 GLY A CA 1
ATOM 2333 C C . GLY A 1 299 ? 11.230 -5.145 3.704 1.00 49.75 299 GLY A C 1
ATOM 2334 O O . GLY A 1 299 ? 11.120 -4.269 4.564 1.00 49.75 299 GLY A O 1
ATOM 2335 N N . ARG A 1 300 ? 11.475 -6.426 3.983 1.00 43.19 300 ARG A N 1
ATOM 2336 C CA . ARG A 1 300 ? 11.988 -6.870 5.282 1.00 43.19 300 ARG A CA 1
ATOM 2337 C C . ARG A 1 300 ? 13.420 -6.387 5.476 1.00 43.19 300 ARG A C 1
ATOM 2339 O O . ARG A 1 300 ? 14.155 -6.338 4.465 1.00 43.19 300 ARG A O 1
#

Mean predicted aligned error: 9.49 Å

Solvent-accessible surface area (backbone atoms only — not comparable to full-atom values): 16379 Å² total; per-residue (Å²): 119,68,40,71,27,69,38,96,88,70,51,74,44,81,36,56,58,90,49,41,59,36,78,43,67,36,93,88,76,62,49,82,28,67,28,55,58,71,77,76,78,80,76,60,50,84,49,76,91,45,80,77,35,72,53,44,56,42,30,44,35,65,54,92,84,51,87,41,55,38,30,45,29,19,38,96,89,63,53,81,60,34,26,38,40,34,80,60,59,56,68,52,42,52,50,11,48,52,52,3,50,52,51,14,51,51,47,32,55,52,39,53,52,51,51,53,52,39,57,76,71,63,58,56,68,71,59,56,50,51,50,52,51,38,36,68,52,44,18,57,50,42,20,53,53,43,18,34,58,53,28,75,64,57,51,37,43,28,14,58,40,94,84,61,82,43,62,53,34,35,40,39,43,74,57,56,69,47,81,54,49,45,45,29,41,33,20,40,57,88,62,50,79,62,31,36,40,34,32,48,51,76,67,36,72,59,48,50,50,39,38,34,21,39,82,87,66,50,77,57,35,36,39,33,50,69,57,59,65,63,50,48,52,49,66,74,59,68,68,81,52,81,74,80,80,79,40,29,41,29,31,40,88,91,40,73,25,28,37,36,40,68,52,95,52,103,58,76,32,37,36,41,38,30,70,63,31,74,47,40,82,64,60,42,66,60,53,49,54,46,52,54,46,52,62,74,68,68,63,111

Sequence (300 aa):
MTVRAACACGATYDLKDEYAGQRLACPRCGAAVEAPALPPPPPVRQQEGGAVFERDLFLLDQRHLAVDEKYSITDGEGAHLLFAERPARATLKALAIVGGLLAGLLNYFLGLLLLGLAKQAGLPFPALLAVAVWIRYGSLFVVVVAAMALSPKRHITVYRDDKRAEIVLTVTQDYRVPLFTALYTVHGADGAPLAKLYKKRLRNIFRKRWYCASLSGQLNFMAREDSLILSILRRFLLGFFGLLRTNYVIYGRSGVAGEFNRRFTMLDRYVLDLSADRLRSIDRRHALALGILLDTGEGR

pLDDT: mean 86.09, std 12.84, range [42.38, 98.0]

Foldseek 3Di:
DWFWWADPVGDIDTHDLVQAQHWDQDPPPRDTIGTHHDDPDDAQDDFPLDPLQVDQKWKWFFPPDDLWTKIFIAGPVRHTFKIKTWDPPVVQLVVLLVQLLVQLVVLLVVLVVVLVVCVVVVPDPVVSVVSVVCSVVVSVVSSVQSSLQSHDWTKMWMARDPVRPFTAKIKTWDDSRQPFKTKIFIAGSVRHTAWIKMWGPVVPQQWGKIFIAGPVRHTFKMKTWDDSVLSVVCVVVPNPDPPSDTKIFMAGPVGTQWIWDFDPDPGTMIMTGRVSNVSCSDRSSRSVVVNVCVDVPVHD

Secondary structure (DSSP, 8-state):
-EEEEE-TTS-EEEEEGGGTT-EEE-TTT--EEEPPPPPPPPPPPPPTT-GGGG-SEEEEEE-TT-SSEEEEEE-TT--EEEEEEE---HHHHHHHHHHHHHHHHHHHHHHHHHHHHHHHTT--HHHHHHHHHIIIIIHHHHHHHHHHHHSPPPEEEEESSTT--SEEEEEEES-SS-SSEEEEEEEETTS-EEEEEEEETTGGGTS-EEEEEETTS-EEEEEEES-HHHHHHHHHTTT--TT----EEEEETTEEEEEEEEE-SSS-EEEEE-TT-TT--S-HHHHHHHHHHHHHHS--

Radius of gyration: 28.33 Å; Cα contacts (8 Å, |Δi|>4): 549; chains: 1; bounding box: 64×54×91 Å